Protein AF-A0A1F9ZIZ9-F1 (afdb_monomer)

Sequence (239 aa):
MKQRSHTTDAIWTAFTEALRFVVVPLVLVDLVRQHYPQLATAFMADIETFVMFFGGMIVAASTLEAYYRQGTWKRLLFGLTAIGFLCMWFFVIFGGGVAEINFGPFFVHFDMSKIVYIILFGISLKGMLIIQTFSVSRRAEEERARKGRVEHAKAKRVQEKARAKARAPPPPPSPFSFAGMSKTEFEVTADDAVGFAQGVAPRPVPTGMKMCDVCGTKAPTKDYVCRNCGAWFPKDTVE

pLDDT: mean 84.31, std 14.63, range [44.62, 98.06]

Structure (mmCIF, N/CA/C/O backbone):
data_AF-A0A1F9ZIZ9-F1
#
_entry.id   AF-A0A1F9ZIZ9-F1
#
loop_
_atom_site.group_PDB
_atom_site.id
_atom_site.type_symbol
_atom_site.label_atom_id
_atom_site.label_alt_id
_atom_site.label_comp_id
_atom_site.label_asym_id
_atom_site.label_entity_id
_atom_site.label_seq_id
_atom_site.pdbx_PDB_ins_code
_atom_site.Cartn_x
_atom_site.Cartn_y
_atom_site.Cartn_z
_atom_site.occupancy
_atom_site.B_iso_or_equiv
_atom_site.auth_seq_id
_atom_site.auth_comp_id
_atom_site.auth_asym_id
_atom_site.auth_atom_id
_atom_site.pdbx_PDB_model_num
ATOM 1 N N . MET A 1 1 ? -22.620 4.093 6.070 1.00 45.97 1 MET A N 1
ATOM 2 C CA . MET A 1 1 ? -21.697 3.898 4.923 1.00 45.97 1 MET A CA 1
ATOM 3 C C . MET A 1 1 ? -21.588 2.405 4.633 1.00 45.97 1 MET A C 1
ATOM 5 O O . MET A 1 1 ? -21.426 1.646 5.578 1.00 45.97 1 MET A O 1
ATOM 9 N N . LYS A 1 2 ? -21.737 1.961 3.377 1.00 59.28 2 LYS A N 1
ATOM 10 C CA . LYS A 1 2 ? -21.621 0.537 3.000 1.00 59.28 2 LYS A CA 1
ATOM 11 C C . LYS A 1 2 ? -20.136 0.152 3.087 1.00 59.28 2 LYS A C 1
ATOM 13 O O . LYS A 1 2 ? -19.335 0.757 2.379 1.00 59.28 2 LYS A O 1
ATOM 18 N N . GLN A 1 3 ? -19.756 -0.773 3.970 1.00 62.28 3 GLN A N 1
ATOM 19 C CA . GLN A 1 3 ? -18.377 -1.271 4.031 1.00 62.28 3 GLN A CA 1
ATOM 20 C C . GLN A 1 3 ? -18.054 -1.937 2.688 1.00 62.28 3 GLN A C 1
ATOM 22 O O . GLN A 1 3 ? -18.655 -2.954 2.341 1.00 62.28 3 GLN A O 1
ATOM 27 N N . ARG A 1 4 ? -17.169 -1.327 1.891 1.00 72.44 4 ARG A N 1
ATOM 28 C CA . ARG A 1 4 ? -16.611 -1.995 0.710 1.00 72.44 4 ARG A CA 1
ATOM 29 C C . ARG A 1 4 ? -15.814 -3.206 1.181 1.00 72.44 4 ARG A C 1
ATOM 31 O O . ARG A 1 4 ? -15.164 -3.157 2.223 1.00 72.44 4 ARG A O 1
ATOM 38 N N . SER A 1 5 ? -15.904 -4.300 0.431 1.00 85.62 5 SER A N 1
ATOM 39 C CA . SER A 1 5 ? -15.143 -5.502 0.748 1.00 85.62 5 SER A CA 1
ATOM 40 C C . SER A 1 5 ? -13.656 -5.247 0.492 1.00 85.62 5 SER A C 1
ATOM 42 O O . SER A 1 5 ? -13.301 -4.724 -0.563 1.00 85.62 5 SER A O 1
ATOM 44 N N . HIS A 1 6 ? -12.794 -5.632 1.436 1.00 82.12 6 HIS A N 1
ATOM 45 C CA . HIS A 1 6 ? -11.333 -5.514 1.309 1.00 82.12 6 HIS A CA 1
ATOM 46 C C . HIS A 1 6 ? -10.791 -6.173 0.031 1.00 82.12 6 HIS A C 1
ATOM 48 O O . HIS A 1 6 ? -9.793 -5.736 -0.532 1.00 82.12 6 HIS A O 1
ATOM 54 N N . THR A 1 7 ? -11.484 -7.198 -0.463 1.00 88.94 7 THR A N 1
ATOM 55 C CA . THR A 1 7 ? -11.163 -7.898 -1.705 1.00 88.94 7 THR A CA 1
ATOM 56 C C . THR A 1 7 ? -11.275 -6.987 -2.926 1.00 88.94 7 THR A C 1
ATOM 58 O O . THR A 1 7 ? -10.424 -7.044 -3.806 1.00 88.94 7 THR A O 1
ATOM 61 N N . THR A 1 8 ? -12.291 -6.118 -2.979 1.00 92.25 8 THR A N 1
ATOM 62 C CA . THR A 1 8 ? -12.464 -5.167 -4.090 1.00 92.25 8 THR A CA 1
ATOM 63 C C . THR A 1 8 ? -11.314 -4.168 -4.140 1.00 92.25 8 THR A C 1
ATOM 65 O O . THR A 1 8 ? -10.793 -3.898 -5.220 1.00 92.25 8 THR A O 1
ATOM 68 N N . ASP A 1 9 ? -10.889 -3.663 -2.981 1.00 90.06 9 ASP A N 1
ATOM 69 C CA . ASP A 1 9 ? -9.772 -2.721 -2.898 1.00 90.06 9 ASP A CA 1
ATOM 70 C C . ASP A 1 9 ? -8.460 -3.398 -3.322 1.00 90.06 9 ASP A C 1
ATOM 72 O O . ASP A 1 9 ? -7.712 -2.833 -4.113 1.00 90.06 9 ASP A O 1
ATOM 76 N N . ALA A 1 10 ? -8.221 -4.643 -2.889 1.00 92.75 10 ALA A N 1
ATOM 77 C CA . ALA A 1 10 ? -7.037 -5.405 -3.284 1.00 92.75 10 ALA A CA 1
ATOM 78 C C . ALA A 1 10 ? -6.986 -5.686 -4.796 1.00 92.75 10 ALA A C 1
ATOM 80 O O . ALA A 1 10 ? -5.930 -5.531 -5.404 1.00 92.75 10 ALA A O 1
ATOM 81 N N . ILE A 1 11 ? -8.116 -6.048 -5.417 1.00 95.88 11 ILE A N 1
ATOM 82 C CA . ILE A 1 11 ? -8.208 -6.260 -6.874 1.00 95.88 11 ILE A CA 1
ATOM 83 C C . ILE A 1 11 ? -7.946 -4.953 -7.623 1.00 95.88 11 ILE A C 1
ATOM 85 O O . ILE A 1 11 ? -7.219 -4.944 -8.615 1.00 95.88 11 ILE A O 1
ATOM 89 N N . TRP A 1 12 ? -8.513 -3.843 -7.146 1.00 96.12 12 TRP A N 1
ATOM 90 C CA . TRP A 1 12 ? -8.293 -2.544 -7.770 1.00 96.12 12 TRP A CA 1
ATOM 91 C C . TRP A 1 12 ? -6.825 -2.125 -7.683 1.00 96.12 12 TRP A C 1
ATOM 93 O O . TRP A 1 12 ? -6.243 -1.735 -8.693 1.00 96.12 12 TRP A O 1
ATOM 103 N N . THR A 1 13 ? -6.198 -2.292 -6.515 1.00 94.62 13 THR 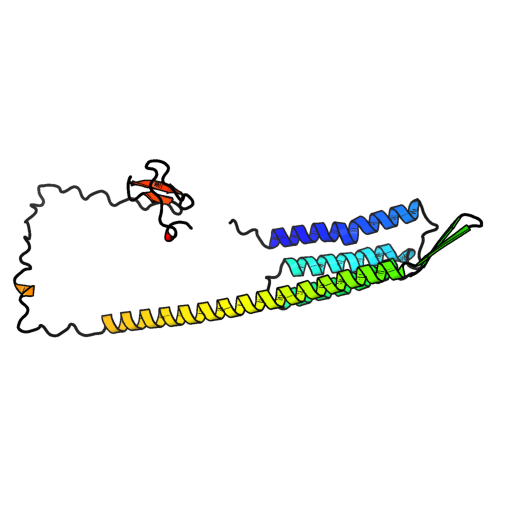A N 1
ATOM 104 C CA . THR A 1 13 ? -4.758 -2.067 -6.345 1.00 94.62 13 THR A CA 1
ATOM 105 C C . THR A 1 13 ? -3.945 -2.967 -7.274 1.00 94.62 13 THR A C 1
ATOM 107 O O . THR A 1 13 ? -3.059 -2.461 -7.958 1.00 94.62 13 THR A O 1
ATOM 110 N N . ALA A 1 14 ? -4.278 -4.261 -7.373 1.00 96.25 14 ALA A N 1
ATOM 111 C CA . ALA A 1 14 ? -3.619 -5.199 -8.285 1.00 96.25 14 ALA A CA 1
ATOM 112 C C . ALA A 1 14 ? -3.624 -4.680 -9.719 1.00 96.25 14 ALA A C 1
ATOM 114 O O . ALA A 1 14 ? -2.583 -4.610 -10.366 1.00 96.25 14 ALA A O 1
ATOM 115 N N . PHE A 1 15 ? -4.805 -4.283 -10.188 1.00 97.44 15 PHE A N 1
ATOM 116 C CA . PHE A 1 15 ? -5.009 -3.791 -11.538 1.00 97.44 15 PHE A CA 1
ATOM 117 C C . PHE A 1 15 ? -4.209 -2.511 -11.801 1.00 97.44 15 PHE A C 1
ATOM 119 O O . PHE A 1 15 ? -3.479 -2.433 -12.789 1.00 97.44 15 PHE A O 1
ATOM 126 N N . THR A 1 16 ? -4.292 -1.525 -10.902 1.00 96.81 16 THR A N 1
ATOM 127 C CA . THR A 1 16 ? -3.582 -0.251 -11.081 1.00 96.81 16 THR A CA 1
ATOM 128 C C . THR A 1 16 ? -2.065 -0.407 -11.016 1.00 96.81 16 THR A C 1
ATOM 130 O O . THR A 1 16 ? -1.357 0.234 -11.791 1.00 96.81 16 THR A O 1
ATOM 133 N N . GLU A 1 17 ? -1.559 -1.274 -10.135 1.00 95.94 17 GLU A N 1
ATOM 134 C CA . GLU A 1 17 ? -0.117 -1.502 -10.001 1.00 95.94 17 GLU A CA 1
ATOM 135 C C . GLU A 1 17 ? 0.419 -2.352 -11.161 1.00 95.94 17 GLU A C 1
ATOM 137 O O . GLU A 1 17 ? 1.500 -2.068 -11.674 1.00 95.94 17 GLU A O 1
ATOM 142 N N . ALA A 1 18 ? -0.350 -3.333 -11.652 1.00 97.38 18 ALA A N 1
ATOM 143 C CA . ALA A 1 18 ? 0.024 -4.118 -12.829 1.00 97.38 18 ALA A CA 1
ATOM 144 C C . ALA A 1 18 ? 0.096 -3.242 -14.080 1.00 97.38 18 ALA A C 1
ATOM 146 O O . ALA A 1 18 ? 1.054 -3.328 -14.849 1.00 97.38 18 ALA A O 1
ATOM 147 N N . LEU A 1 19 ? -0.873 -2.339 -14.251 1.00 97.56 19 LEU A N 1
ATOM 148 C CA . LEU A 1 19 ? -0.837 -1.365 -15.334 1.00 97.56 19 LEU A CA 1
ATOM 149 C C . LEU A 1 19 ? 0.435 -0.505 -15.251 1.00 97.56 19 LEU A C 1
ATOM 151 O O . LEU A 1 19 ? 1.141 -0.343 -16.244 1.00 97.56 19 LEU A O 1
ATOM 155 N N . ARG A 1 20 ? 0.742 0.024 -14.061 1.00 95.19 20 ARG A N 1
ATOM 156 C CA . ARG A 1 20 ? 1.826 0.990 -13.853 1.00 95.19 20 ARG A CA 1
ATOM 157 C C . ARG A 1 20 ? 3.226 0.383 -13.928 1.00 95.19 20 ARG A C 1
ATOM 159 O O . ARG A 1 20 ? 4.114 1.024 -14.482 1.00 95.19 20 ARG A O 1
ATOM 166 N N . PHE A 1 21 ? 3.439 -0.791 -13.340 1.00 95.94 21 PHE A N 1
ATOM 167 C CA . PHE A 1 21 ? 4.775 -1.374 -13.167 1.00 95.94 21 PHE A CA 1
ATOM 168 C C . PHE A 1 21 ? 5.091 -2.518 -14.127 1.00 95.94 21 PHE A C 1
ATOM 170 O O . PHE A 1 21 ? 6.255 -2.903 -14.233 1.00 95.94 21 PHE A O 1
ATOM 177 N N . VAL A 1 22 ? 4.088 -3.035 -14.841 1.00 96.00 22 VAL A N 1
ATOM 178 C CA . VAL A 1 22 ? 4.273 -4.109 -15.825 1.00 96.00 22 VAL A CA 1
ATOM 179 C C . VAL A 1 22 ? 3.857 -3.635 -17.213 1.00 96.00 22 VAL A C 1
ATOM 181 O O . VAL A 1 22 ? 4.706 -3.513 -18.088 1.00 96.00 22 VAL A O 1
ATOM 184 N N . VAL A 1 23 ? 2.582 -3.294 -17.419 1.00 97.06 23 VAL A N 1
ATOM 185 C CA . VAL A 1 23 ? 2.051 -3.026 -18.769 1.00 97.06 23 VAL A CA 1
ATOM 186 C C . VAL A 1 23 ? 2.678 -1.784 -19.399 1.00 97.06 23 VAL A C 1
ATOM 188 O O . VAL A 1 23 ? 3.229 -1.866 -20.493 1.00 97.06 23 VAL A O 1
ATOM 191 N N . VAL A 1 24 ? 2.623 -0.637 -18.716 1.00 96.12 24 VAL A N 1
ATOM 192 C CA . VAL A 1 24 ? 3.160 0.628 -19.242 1.00 96.12 24 VAL A CA 1
ATOM 193 C C . VAL A 1 24 ? 4.660 0.508 -19.563 1.00 96.12 24 VAL A C 1
ATOM 195 O O . VAL A 1 24 ? 5.036 0.810 -20.692 1.00 96.12 24 VAL A O 1
ATOM 198 N N . PRO A 1 25 ? 5.525 0.011 -18.659 1.00 92.94 25 PRO A N 1
ATOM 199 C CA . PRO A 1 25 ? 6.947 -0.164 -18.942 1.00 92.94 25 PRO A CA 1
ATOM 200 C C . PRO A 1 25 ? 7.238 -1.119 -20.102 1.00 92.94 25 PRO A C 1
ATOM 202 O O . PRO A 1 25 ? 8.120 -0.819 -20.899 1.00 92.94 25 PRO A O 1
ATOM 205 N N . LEU A 1 26 ? 6.496 -2.224 -20.241 1.00 93.62 26 LEU A N 1
ATOM 206 C CA . LEU A 1 26 ? 6.666 -3.145 -21.371 1.00 93.62 26 LEU A CA 1
ATOM 207 C C . LEU A 1 26 ? 6.337 -2.474 -22.708 1.00 93.62 26 LEU A C 1
ATOM 209 O O . LEU A 1 26 ? 7.113 -2.589 -23.652 1.00 93.62 26 LEU A O 1
ATOM 213 N N . VAL A 1 27 ? 5.239 -1.714 -22.767 1.00 94.94 27 VAL A N 1
ATOM 214 C CA . VAL A 1 27 ? 4.876 -0.938 -23.964 1.00 94.94 27 VAL A CA 1
ATOM 215 C C . VAL A 1 27 ? 5.935 0.127 -24.270 1.00 94.94 27 VAL A C 1
ATOM 217 O O . VAL A 1 27 ? 6.287 0.317 -25.430 1.00 94.94 27 VAL A O 1
ATOM 220 N N . LEU A 1 28 ? 6.487 0.798 -23.250 1.00 90.31 28 LEU A N 1
ATOM 221 C CA . LEU A 1 28 ? 7.586 1.749 -23.450 1.00 90.31 28 LEU A CA 1
ATOM 222 C C . LEU A 1 28 ? 8.848 1.063 -23.985 1.00 90.31 28 LEU A C 1
ATOM 224 O O . LEU A 1 28 ? 9.475 1.594 -24.897 1.00 90.31 28 LEU A O 1
ATOM 228 N N . VAL A 1 29 ? 9.225 -0.095 -23.438 1.00 88.62 29 VAL A N 1
ATOM 229 C CA . VAL A 1 29 ? 10.395 -0.856 -23.905 1.00 88.62 29 VAL A CA 1
ATOM 230 C C . VAL A 1 29 ? 10.215 -1.279 -25.360 1.00 88.62 29 VAL A C 1
ATOM 232 O O . VAL A 1 29 ? 11.145 -1.115 -26.146 1.00 88.62 29 VAL A O 1
ATOM 235 N N . ASP A 1 30 ? 9.034 -1.772 -25.732 1.00 91.19 30 ASP A N 1
ATOM 236 C CA . ASP A 1 30 ? 8.729 -2.160 -27.112 1.00 91.19 30 ASP A CA 1
ATOM 237 C C . ASP A 1 30 ? 8.808 -0.957 -28.069 1.00 91.19 30 ASP A C 1
ATOM 239 O O . ASP A 1 30 ? 9.492 -1.009 -29.091 1.00 91.19 30 ASP A O 1
ATOM 243 N N . LEU A 1 31 ? 8.228 0.183 -27.679 1.00 90.56 31 LEU A N 1
ATOM 244 C CA . LEU A 1 31 ? 8.276 1.420 -28.464 1.00 90.56 31 LEU A CA 1
ATOM 245 C C . LEU A 1 31 ? 9.716 1.925 -28.653 1.00 90.56 31 LEU A C 1
ATOM 247 O O . LEU A 1 31 ? 10.090 2.332 -29.756 1.00 90.56 31 LEU A O 1
ATOM 251 N N . VAL A 1 32 ? 10.547 1.865 -27.606 1.00 86.38 32 VAL A N 1
ATOM 252 C CA . VAL A 1 32 ? 11.968 2.238 -27.692 1.00 86.38 32 VAL A CA 1
ATOM 253 C C . VAL A 1 32 ? 12.736 1.259 -28.582 1.00 86.38 32 VAL A C 1
ATOM 255 O O . VAL A 1 32 ? 13.515 1.707 -29.419 1.00 86.38 32 VAL A O 1
ATOM 258 N N . ARG A 1 33 ? 12.496 -0.055 -28.470 1.00 85.94 33 ARG A N 1
ATOM 259 C CA . ARG A 1 33 ? 13.145 -1.067 -29.326 1.00 85.94 33 ARG A CA 1
ATOM 260 C C . ARG A 1 33 ? 12.814 -0.864 -30.808 1.00 85.94 33 ARG A C 1
ATOM 262 O O . ARG A 1 33 ? 13.708 -0.991 -31.639 1.00 85.94 33 ARG A O 1
ATOM 269 N N . GLN A 1 34 ? 11.562 -0.542 -31.136 1.00 90.19 34 GLN A N 1
ATOM 270 C CA . GLN A 1 34 ? 11.112 -0.411 -32.526 1.00 90.19 34 GLN A CA 1
ATOM 271 C C . GLN A 1 34 ? 11.505 0.926 -33.168 1.00 90.19 34 GLN A C 1
ATOM 273 O O . GLN A 1 34 ? 11.915 0.950 -34.328 1.00 90.19 34 GLN A O 1
ATOM 278 N N . HIS A 1 35 ? 11.384 2.039 -32.439 1.00 89.06 35 HIS A N 1
ATOM 279 C CA . HIS A 1 35 ? 11.553 3.379 -33.017 1.00 89.06 35 HIS A CA 1
ATOM 280 C C . HIS A 1 35 ? 12.870 4.069 -32.652 1.00 89.06 35 HIS A C 1
ATOM 282 O O . HIS A 1 35 ? 13.275 5.006 -33.342 1.00 89.06 35 HIS A O 1
ATOM 288 N N . TYR A 1 36 ? 13.544 3.630 -31.586 1.00 83.88 36 TYR A N 1
ATOM 289 C CA . TYR A 1 36 ? 14.704 4.322 -31.024 1.00 83.88 36 TYR A CA 1
ATOM 290 C C . TYR A 1 36 ? 15.809 3.356 -30.556 1.00 83.88 36 TYR A C 1
ATOM 292 O O . TYR A 1 36 ? 16.214 3.400 -29.390 1.00 83.88 36 TYR A O 1
ATOM 300 N N . PRO A 1 37 ? 16.356 2.505 -31.445 1.00 78.69 37 PRO A N 1
ATOM 301 C CA . PRO A 1 37 ? 17.385 1.531 -31.075 1.00 78.69 37 PRO A CA 1
ATOM 302 C C . PRO A 1 37 ? 18.658 2.183 -30.512 1.00 78.69 37 PRO A C 1
ATOM 304 O O . PRO A 1 37 ? 19.366 1.566 -29.722 1.00 78.69 37 PRO A O 1
ATOM 307 N N . GLN A 1 38 ? 18.927 3.451 -30.845 1.00 73.69 38 GLN A N 1
ATOM 308 C CA . GLN A 1 38 ? 20.041 4.220 -30.280 1.00 73.69 38 GLN A CA 1
ATOM 309 C C . GLN A 1 38 ? 19.933 4.496 -28.767 1.00 73.69 38 GLN A C 1
ATOM 311 O O . GLN A 1 38 ? 20.923 4.889 -28.165 1.00 73.69 38 GLN A O 1
ATOM 316 N N . LEU A 1 39 ? 18.764 4.297 -28.144 1.00 69.88 39 LEU A N 1
ATOM 317 C CA . LEU A 1 39 ? 18.561 4.432 -26.692 1.00 69.88 39 LEU A CA 1
ATOM 318 C C . LEU A 1 39 ? 18.704 3.098 -25.933 1.00 69.88 39 LEU A C 1
ATOM 320 O O . LEU A 1 39 ? 18.356 3.017 -24.753 1.00 69.88 39 LEU A O 1
ATOM 324 N N . ALA A 1 40 ? 19.195 2.043 -26.589 1.00 66.31 40 ALA A N 1
ATOM 325 C CA . ALA A 1 40 ? 19.418 0.751 -25.953 1.00 66.31 40 ALA A CA 1
ATOM 326 C C . ALA A 1 40 ? 20.465 0.854 -24.829 1.00 66.31 40 ALA A C 1
ATOM 328 O O . ALA A 1 40 ? 21.618 1.213 -25.054 1.00 66.31 40 ALA A O 1
ATOM 329 N N . THR A 1 41 ? 20.063 0.519 -23.603 1.00 68.94 41 THR A N 1
ATOM 330 C CA . THR A 1 41 ? 20.963 0.430 -22.447 1.00 68.94 41 THR A CA 1
ATOM 331 C C . THR A 1 41 ? 21.610 -0.956 -22.360 1.00 68.94 41 THR A C 1
ATOM 333 O O . THR A 1 41 ? 21.137 -1.920 -22.961 1.00 68.94 41 THR A O 1
ATOM 336 N N . ALA A 1 42 ? 22.669 -1.098 -21.555 1.00 63.84 42 ALA A N 1
ATOM 337 C CA . ALA A 1 42 ? 23.368 -2.375 -21.352 1.00 63.84 42 ALA A CA 1
ATOM 338 C C . ALA A 1 42 ? 22.461 -3.529 -20.866 1.00 63.84 42 ALA A C 1
ATOM 340 O O . ALA A 1 42 ? 22.780 -4.693 -21.082 1.00 63.84 42 ALA A O 1
ATOM 341 N N . PHE A 1 43 ? 21.317 -3.222 -20.245 1.00 64.62 43 PHE A N 1
ATOM 342 C CA . PHE A 1 43 ? 20.366 -4.215 -19.734 1.00 64.62 43 PHE A CA 1
ATOM 343 C C . PHE A 1 43 ? 19.196 -4.495 -20.683 1.00 64.62 43 PHE A C 1
ATOM 345 O O . PHE A 1 43 ? 18.294 -5.249 -20.327 1.00 64.62 43 PHE A O 1
ATOM 352 N N . MET A 1 44 ? 19.173 -3.909 -21.886 1.00 72.75 44 MET A N 1
ATOM 353 C CA . MET A 1 44 ? 17.995 -3.961 -22.758 1.00 72.75 44 MET A CA 1
ATOM 354 C C . MET A 1 44 ? 17.638 -5.379 -23.238 1.00 72.75 44 MET A C 1
ATOM 356 O O . MET A 1 44 ? 16.477 -5.617 -23.568 1.00 72.75 44 MET A O 1
ATOM 360 N N . ALA A 1 45 ? 18.592 -6.318 -23.259 1.00 80.06 45 ALA A N 1
ATOM 361 C CA . ALA A 1 45 ? 18.339 -7.715 -23.627 1.00 80.06 45 ALA A CA 1
ATOM 362 C C . ALA A 1 45 ? 17.412 -8.414 -22.615 1.00 80.06 45 ALA A C 1
ATOM 364 O O . ALA A 1 45 ? 16.421 -9.024 -23.008 1.00 80.06 45 ALA A O 1
ATOM 365 N N . ASP A 1 46 ? 17.667 -8.216 -21.319 1.00 88.75 46 ASP A N 1
ATOM 366 C CA . ASP A 1 46 ? 16.953 -8.888 -20.225 1.00 88.75 46 ASP A CA 1
ATOM 367 C C . ASP A 1 46 ? 15.929 -7.984 -19.517 1.00 88.75 46 ASP A C 1
ATOM 369 O O . ASP A 1 46 ? 15.253 -8.411 -18.577 1.00 88.75 46 ASP A O 1
ATOM 373 N N . ILE A 1 47 ? 15.786 -6.727 -19.963 1.00 88.50 47 ILE A N 1
ATOM 374 C CA . ILE A 1 47 ? 14.931 -5.725 -19.309 1.00 88.50 47 ILE A CA 1
ATOM 375 C C . ILE A 1 47 ? 13.477 -6.189 -19.199 1.00 88.50 47 ILE A C 1
ATOM 377 O O . ILE A 1 47 ? 12.823 -5.926 -18.199 1.00 88.50 47 ILE A O 1
ATOM 381 N N . GLU A 1 48 ? 12.984 -6.923 -20.193 1.00 91.00 48 GLU A N 1
ATOM 382 C CA . GLU A 1 48 ? 11.626 -7.460 -20.224 1.00 91.00 48 GLU A CA 1
ATOM 383 C C . GLU A 1 48 ? 11.399 -8.481 -19.102 1.00 91.00 48 GLU A C 1
ATOM 385 O O . GLU A 1 48 ? 10.437 -8.368 -18.338 1.00 91.00 48 GLU A O 1
ATOM 390 N N . THR A 1 49 ? 12.340 -9.413 -18.928 1.00 93.88 49 THR A N 1
ATOM 391 C CA . THR A 1 49 ? 12.326 -10.402 -17.843 1.00 93.88 49 THR A CA 1
ATOM 392 C C . THR A 1 49 ? 12.391 -9.718 -16.482 1.00 93.88 49 THR A C 1
ATOM 394 O O . THR A 1 49 ? 11.619 -10.056 -15.583 1.00 93.88 49 THR A O 1
ATOM 397 N N . PHE A 1 50 ? 13.263 -8.720 -16.321 1.00 92.62 50 PHE A N 1
ATOM 398 C CA . PHE A 1 50 ? 13.377 -7.990 -15.060 1.00 92.62 50 PHE A CA 1
ATOM 399 C C . PHE A 1 50 ? 12.140 -7.144 -14.748 1.00 92.62 50 PHE A C 1
ATOM 401 O O . PHE A 1 50 ? 11.696 -7.125 -13.599 1.00 92.62 50 PHE A O 1
ATOM 408 N N . VAL A 1 51 ? 11.550 -6.481 -15.746 1.00 93.62 51 VAL A N 1
ATOM 409 C CA . VAL A 1 51 ? 10.311 -5.706 -15.585 1.00 93.62 51 VAL A CA 1
ATOM 410 C C . VAL A 1 51 ? 9.161 -6.625 -15.194 1.00 93.62 51 VAL A C 1
ATOM 412 O O . VAL A 1 51 ? 8.440 -6.307 -14.249 1.00 93.62 51 VAL A O 1
ATOM 415 N N . MET A 1 52 ? 9.010 -7.781 -15.844 1.00 95.62 52 MET A N 1
ATOM 416 C CA . MET A 1 52 ? 7.980 -8.752 -15.469 1.00 95.62 52 MET A CA 1
ATOM 417 C C . MET A 1 52 ? 8.209 -9.322 -14.068 1.00 95.62 52 MET A C 1
ATOM 419 O O . MET A 1 52 ? 7.268 -9.392 -13.278 1.00 95.62 52 MET A O 1
ATOM 423 N N . PHE A 1 53 ? 9.448 -9.691 -13.733 1.00 96.31 53 PHE A N 1
ATOM 424 C CA . PHE A 1 53 ? 9.775 -10.271 -12.434 1.00 96.31 53 PHE A CA 1
ATOM 425 C C . PHE A 1 53 ? 9.595 -9.258 -11.299 1.00 96.31 53 PHE A C 1
ATOM 427 O O . PHE A 1 53 ? 8.771 -9.464 -10.408 1.00 96.31 53 PHE A O 1
ATOM 434 N N . PHE A 1 54 ? 10.316 -8.135 -11.330 1.00 95.94 54 PHE A N 1
ATOM 435 C CA . PHE A 1 54 ? 10.234 -7.136 -10.265 1.00 95.94 54 PHE A CA 1
ATOM 436 C C . PHE A 1 54 ? 8.885 -6.418 -10.262 1.00 95.94 54 PHE A C 1
ATOM 438 O O . PHE A 1 54 ? 8.323 -6.210 -9.189 1.00 95.94 54 PHE A O 1
ATOM 445 N N . GLY A 1 55 ? 8.320 -6.103 -11.430 1.00 96.38 55 GLY A N 1
ATOM 446 C CA . GLY A 1 55 ? 6.978 -5.530 -11.537 1.00 96.38 55 GLY A CA 1
ATOM 447 C C . GLY A 1 55 ? 5.915 -6.473 -10.975 1.00 96.38 55 GLY A C 1
ATOM 448 O O . GLY A 1 55 ? 5.090 -6.053 -10.166 1.00 96.38 55 GLY A O 1
ATOM 449 N N . GLY A 1 56 ? 5.984 -7.767 -11.299 1.00 97.31 56 GLY A N 1
ATOM 450 C CA . GLY A 1 56 ? 5.104 -8.791 -10.733 1.00 97.31 56 GLY A CA 1
ATOM 451 C C . GLY A 1 56 ? 5.240 -8.922 -9.214 1.00 97.31 56 GLY A C 1
ATOM 452 O O . GLY A 1 56 ? 4.231 -8.974 -8.509 1.00 97.31 56 GLY A O 1
ATOM 453 N N . MET A 1 57 ? 6.468 -8.895 -8.688 1.00 98.06 57 MET A N 1
ATOM 454 C CA . MET A 1 57 ? 6.720 -8.928 -7.242 1.00 98.06 57 MET A CA 1
ATOM 455 C C . MET A 1 57 ? 6.195 -7.675 -6.526 1.00 98.06 57 MET A C 1
ATOM 457 O O . MET A 1 57 ? 5.639 -7.798 -5.433 1.00 98.06 57 MET A O 1
ATOM 461 N N . ILE A 1 58 ? 6.301 -6.487 -7.136 1.00 97.25 58 ILE A N 1
ATOM 462 C CA . ILE A 1 58 ? 5.697 -5.250 -6.609 1.00 97.25 58 ILE A CA 1
ATOM 463 C C . ILE A 1 58 ? 4.177 -5.396 -6.554 1.00 97.25 58 ILE A C 1
ATOM 465 O O . ILE A 1 58 ? 3.586 -5.148 -5.507 1.00 97.25 58 ILE A O 1
ATOM 469 N N . VAL A 1 59 ? 3.542 -5.857 -7.637 1.00 98.06 59 VAL A N 1
ATOM 470 C CA . VAL A 1 59 ? 2.087 -6.077 -7.682 1.00 98.06 59 VAL A CA 1
ATOM 471 C C . VAL A 1 59 ? 1.656 -7.079 -6.610 1.00 98.06 59 VAL A C 1
ATOM 473 O O . VAL A 1 59 ? 0.725 -6.807 -5.852 1.00 98.06 59 VAL A O 1
ATOM 476 N N . ALA A 1 60 ? 2.345 -8.212 -6.480 1.00 97.88 60 ALA A N 1
ATOM 477 C CA . ALA A 1 60 ? 2.049 -9.210 -5.454 1.00 97.88 60 ALA A CA 1
ATOM 478 C C . ALA A 1 60 ? 2.202 -8.638 -4.031 1.00 97.88 60 ALA A C 1
ATOM 480 O O . ALA A 1 60 ? 1.318 -8.797 -3.190 1.00 97.88 60 ALA A O 1
ATOM 481 N N . ALA A 1 61 ? 3.286 -7.913 -3.755 1.00 97.44 61 ALA A N 1
ATOM 482 C CA . ALA A 1 61 ? 3.509 -7.308 -2.446 1.00 97.44 61 ALA A CA 1
ATOM 483 C C . ALA A 1 61 ? 2.477 -6.207 -2.129 1.00 97.44 61 ALA A C 1
ATOM 485 O O . ALA A 1 61 ? 1.911 -6.196 -1.036 1.00 97.44 61 ALA A O 1
ATOM 486 N N . SER A 1 62 ? 2.166 -5.326 -3.084 1.00 95.69 62 SER A N 1
ATOM 487 C CA . SER A 1 62 ? 1.183 -4.245 -2.913 1.00 95.69 62 SER A CA 1
ATOM 488 C C . SER A 1 62 ? -0.253 -4.757 -2.785 1.00 95.69 62 SER A C 1
ATOM 490 O O . SER A 1 62 ? -1.046 -4.202 -2.024 1.00 95.69 62 SER A O 1
ATOM 492 N N . THR A 1 63 ? -0.601 -5.847 -3.467 1.00 96.25 63 THR A N 1
ATOM 493 C CA . THR A 1 63 ? -1.920 -6.486 -3.314 1.00 96.25 63 THR A CA 1
ATOM 494 C C . THR A 1 63 ? -2.076 -7.159 -1.961 1.00 96.25 63 THR A C 1
ATOM 496 O O . THR A 1 63 ? -3.113 -6.990 -1.315 1.00 96.25 63 THR A O 1
ATOM 499 N N . LEU A 1 64 ? -1.039 -7.852 -1.484 1.00 95.69 64 LEU A N 1
ATOM 500 C CA . LEU A 1 64 ? -1.017 -8.402 -0.130 1.00 95.69 64 LEU A CA 1
ATOM 501 C C . LEU A 1 64 ? -1.084 -7.285 0.920 1.00 95.69 64 LEU A C 1
ATOM 503 O O . LEU A 1 64 ? -1.840 -7.401 1.886 1.00 95.69 64 LEU A O 1
ATOM 507 N N . GLU A 1 65 ? -0.383 -6.168 0.716 1.00 94.75 65 GLU A N 1
ATOM 508 C CA . GLU A 1 65 ? -0.491 -4.985 1.578 1.00 94.75 65 GLU A CA 1
ATOM 509 C C . GLU A 1 65 ? -1.936 -4.451 1.648 1.00 94.75 65 GLU A C 1
ATOM 511 O O . GLU A 1 65 ? -2.444 -4.176 2.741 1.00 94.75 65 GLU A O 1
ATOM 516 N N . ALA A 1 66 ? -2.615 -4.332 0.504 1.00 93.88 66 ALA A N 1
ATOM 517 C CA . ALA A 1 66 ? -3.999 -3.863 0.431 1.00 93.88 66 ALA A CA 1
ATOM 518 C C . ALA A 1 66 ? -4.993 -4.851 1.068 1.00 93.88 66 ALA A C 1
ATOM 520 O O . ALA A 1 66 ? -5.966 -4.429 1.698 1.00 93.88 66 ALA A O 1
ATOM 521 N N . TYR A 1 67 ? -4.724 -6.153 0.947 1.00 94.81 67 TYR A N 1
ATOM 522 C CA . TYR A 1 67 ? -5.553 -7.216 1.510 1.00 94.81 67 TYR A CA 1
ATOM 523 C C . TYR A 1 67 ? -5.521 -7.241 3.045 1.00 94.81 67 TYR A C 1
ATOM 525 O O . TYR A 1 67 ? -6.551 -7.454 3.692 1.00 94.81 67 TYR A O 1
ATOM 533 N N . TYR A 1 68 ? -4.355 -7.009 3.659 1.00 93.25 68 TYR A N 1
ATOM 534 C CA . TYR A 1 68 ? -4.234 -7.027 5.115 1.00 93.25 68 TYR A CA 1
ATOM 535 C C . TYR A 1 68 ? -4.766 -5.747 5.777 1.00 93.25 68 TYR A C 1
ATOM 537 O O . TYR A 1 68 ? -4.564 -4.60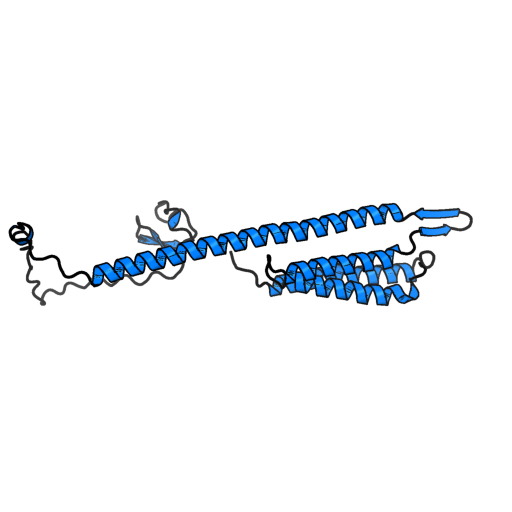8 5.339 1.00 93.25 68 TYR A O 1
ATOM 545 N N . ARG A 1 69 ? -5.414 -5.938 6.931 1.00 88.44 69 ARG A N 1
ATOM 546 C CA . ARG A 1 69 ? -5.941 -4.851 7.760 1.00 88.44 69 ARG A CA 1
ATOM 547 C C . ARG A 1 69 ? -4.823 -3.897 8.209 1.00 88.44 69 ARG A C 1
ATOM 549 O O . ARG A 1 69 ? -3.718 -4.320 8.560 1.00 88.44 69 ARG A O 1
ATOM 556 N N . GLN A 1 70 ? -5.143 -2.603 8.222 1.00 87.81 70 GLN A N 1
ATOM 557 C CA . GLN A 1 70 ? -4.282 -1.540 8.754 1.00 87.81 70 GLN A CA 1
ATOM 558 C C . GLN A 1 70 ? -3.896 -1.817 10.216 1.00 87.81 70 GLN A C 1
ATOM 560 O O . GLN A 1 70 ? -4.713 -2.323 10.977 1.00 87.81 70 GLN A O 1
ATOM 565 N N . GLY A 1 71 ? -2.656 -1.501 10.597 1.00 84.50 71 GLY A N 1
ATOM 566 C CA . GLY A 1 71 ? -2.124 -1.732 11.950 1.00 84.50 71 GLY A CA 1
ATOM 567 C C . GLY A 1 71 ? -1.492 -3.109 12.173 1.00 84.50 71 GLY A C 1
ATOM 568 O O . GLY A 1 71 ? -0.802 -3.314 13.169 1.00 84.50 71 GLY A O 1
ATOM 569 N N . THR A 1 72 ? -1.644 -4.046 11.233 1.00 91.94 72 THR A N 1
ATOM 570 C CA . THR A 1 72 ? -0.990 -5.358 11.331 1.00 91.94 72 THR A CA 1
ATOM 571 C C . THR A 1 72 ? 0.475 -5.303 10.887 1.00 91.94 72 THR A C 1
ATOM 573 O O . THR A 1 72 ? 0.817 -4.664 9.893 1.00 91.94 72 THR A O 1
ATOM 576 N N . TRP A 1 73 ? 1.350 -6.033 11.589 1.00 93.50 73 TRP A N 1
ATOM 577 C CA . TRP A 1 73 ? 2.765 -6.176 11.209 1.00 93.50 73 TRP A CA 1
ATOM 578 C C . TRP A 1 73 ? 2.950 -6.770 9.809 1.00 93.50 73 TRP A C 1
ATOM 580 O O . TRP A 1 73 ? 3.863 -6.380 9.090 1.00 93.50 73 TRP A O 1
ATOM 590 N N . LYS A 1 74 ? 2.050 -7.675 9.398 1.00 94.75 74 LYS A N 1
ATOM 591 C CA . LYS A 1 74 ? 2.069 -8.293 8.065 1.00 94.75 74 LYS A CA 1
ATOM 592 C C . LYS A 1 74 ? 1.955 -7.239 6.966 1.00 94.75 74 LYS A C 1
ATOM 594 O O . LYS A 1 74 ? 2.765 -7.234 6.051 1.00 94.75 74 LYS A O 1
ATOM 599 N N . ARG A 1 75 ? 1.006 -6.305 7.098 1.00 93.25 75 ARG A N 1
ATOM 600 C CA . ARG A 1 75 ? 0.834 -5.203 6.145 1.00 93.25 75 ARG A CA 1
ATOM 601 C C . ARG A 1 75 ? 2.092 -4.340 6.031 1.00 93.25 75 ARG A C 1
ATOM 603 O O . ARG A 1 75 ? 2.507 -4.034 4.922 1.00 93.25 75 ARG A O 1
ATOM 610 N N . LEU A 1 76 ? 2.704 -3.978 7.162 1.00 94.94 76 LEU A N 1
ATOM 611 C CA . LEU A 1 76 ? 3.938 -3.186 7.170 1.00 94.94 76 LEU A CA 1
ATOM 612 C C . LEU A 1 76 ? 5.070 -3.905 6.424 1.00 94.94 76 LEU A C 1
ATOM 614 O O . LEU A 1 76 ? 5.744 -3.287 5.606 1.00 94.94 76 LEU A O 1
ATOM 618 N N . LEU A 1 77 ? 5.254 -5.203 6.685 1.00 96.25 77 LEU A N 1
ATOM 619 C CA . LEU A 1 77 ? 6.267 -6.010 6.006 1.00 96.25 77 LEU A CA 1
ATOM 620 C C . LEU A 1 77 ? 6.031 -6.041 4.495 1.00 96.25 77 LEU A C 1
ATOM 622 O O . LEU A 1 77 ? 6.962 -5.755 3.749 1.00 96.25 77 LEU A O 1
ATOM 626 N N . PHE A 1 78 ? 4.797 -6.292 4.045 1.00 96.81 78 PHE A N 1
ATOM 627 C CA . PHE A 1 78 ? 4.483 -6.297 2.614 1.00 96.81 78 PHE A CA 1
ATOM 628 C C . PHE A 1 78 ? 4.723 -4.933 1.954 1.00 96.81 78 PHE A C 1
ATOM 630 O O . PHE A 1 78 ? 5.360 -4.880 0.902 1.00 96.81 78 PHE A O 1
ATOM 637 N N . GLY A 1 79 ? 4.334 -3.833 2.604 1.00 94.31 79 GLY A N 1
ATOM 638 C CA . GLY A 1 79 ? 4.606 -2.483 2.101 1.00 94.31 79 GLY A CA 1
ATOM 639 C C . GLY A 1 79 ? 6.103 -2.160 2.007 1.00 94.31 79 GLY A C 1
ATOM 640 O O . GLY A 1 79 ? 6.560 -1.608 1.007 1.00 94.31 79 GLY A O 1
ATOM 641 N N . LEU A 1 80 ? 6.902 -2.565 3.002 1.00 95.62 80 LEU A N 1
ATOM 642 C CA . LEU A 1 80 ? 8.361 -2.399 2.962 1.00 95.62 80 LEU A CA 1
ATOM 643 C C . LEU A 1 80 ? 9.014 -3.283 1.892 1.00 95.62 80 LEU A C 1
ATOM 645 O O . LEU A 1 80 ? 9.906 -2.817 1.184 1.00 95.62 80 LEU A O 1
ATOM 649 N N . THR A 1 81 ? 8.553 -4.525 1.718 1.00 96.62 81 THR A N 1
ATOM 650 C CA . THR A 1 81 ? 9.052 -5.393 0.639 1.00 96.62 81 THR A CA 1
ATOM 651 C C . THR A 1 81 ? 8.691 -4.851 -0.742 1.00 96.62 81 THR A C 1
ATOM 653 O O . THR A 1 81 ? 9.537 -4.877 -1.631 1.00 96.62 81 THR A O 1
ATOM 656 N N . ALA A 1 82 ? 7.491 -4.281 -0.915 1.00 96.12 82 ALA A N 1
ATOM 657 C CA . ALA A 1 82 ? 7.087 -3.633 -2.160 1.00 96.12 82 ALA A CA 1
ATOM 658 C C . ALA A 1 82 ? 8.006 -2.449 -2.492 1.00 96.12 82 ALA A C 1
ATOM 660 O O . ALA A 1 82 ? 8.416 -2.296 -3.638 1.00 96.12 82 ALA A O 1
ATOM 661 N N . ILE A 1 83 ? 8.392 -1.649 -1.488 1.00 95.56 83 ILE A N 1
ATOM 662 C CA . ILE A 1 83 ? 9.388 -0.580 -1.651 1.00 95.56 83 ILE A CA 1
ATOM 663 C C . ILE A 1 83 ? 10.757 -1.146 -2.044 1.00 95.56 83 ILE A C 1
ATOM 665 O O . ILE A 1 83 ? 11.398 -0.606 -2.940 1.00 95.56 83 ILE A O 1
ATOM 669 N N . GLY A 1 84 ? 11.199 -2.237 -1.415 1.00 95.56 84 GLY A N 1
ATOM 670 C CA . GLY A 1 84 ? 12.458 -2.895 -1.772 1.00 95.56 84 GLY A CA 1
ATOM 671 C C . GLY A 1 84 ? 12.486 -3.343 -3.236 1.00 95.56 84 GLY A C 1
ATOM 672 O O . GLY A 1 84 ? 13.430 -3.024 -3.961 1.00 95.56 84 GLY A O 1
ATOM 673 N N . PHE A 1 85 ? 11.422 -4.008 -3.699 1.00 96.50 85 PHE A N 1
ATOM 674 C CA . PHE A 1 85 ? 11.291 -4.393 -5.106 1.00 96.50 85 PHE A CA 1
ATOM 675 C C . PHE A 1 85 ? 11.172 -3.183 -6.034 1.00 96.50 85 PHE A C 1
ATOM 677 O O . PHE A 1 85 ? 11.750 -3.207 -7.113 1.00 96.50 85 PHE A O 1
ATOM 684 N N . LEU A 1 86 ? 10.504 -2.109 -5.607 1.00 94.44 86 LEU A N 1
ATOM 685 C CA . LEU A 1 86 ? 10.428 -0.855 -6.357 1.00 94.44 86 LEU A CA 1
ATOM 686 C C . LEU A 1 86 ? 11.811 -0.215 -6.545 1.00 94.44 86 LEU A C 1
ATOM 688 O O . LEU A 1 86 ? 12.126 0.233 -7.644 1.00 94.44 86 LEU A O 1
ATOM 692 N N . CYS A 1 87 ? 12.653 -0.204 -5.508 1.00 92.88 87 CYS A N 1
ATOM 693 C CA . CYS A 1 87 ? 14.032 0.276 -5.611 1.00 92.88 87 CYS A CA 1
ATOM 694 C C . CYS A 1 87 ? 14.846 -0.559 -6.605 1.00 92.88 87 CYS A C 1
ATOM 696 O O . CYS A 1 87 ? 15.543 0.013 -7.439 1.00 92.88 87 CYS A O 1
ATOM 698 N N . MET A 1 88 ? 14.731 -1.891 -6.551 1.00 91.75 88 MET A N 1
ATOM 699 C CA . MET A 1 88 ? 15.406 -2.779 -7.507 1.00 91.75 88 MET A CA 1
ATOM 700 C C . MET A 1 88 ? 14.881 -2.591 -8.933 1.00 91.75 88 MET A C 1
ATOM 702 O O . MET A 1 88 ? 15.666 -2.519 -9.871 1.00 91.75 88 MET A O 1
ATOM 706 N N . TRP A 1 89 ? 13.569 -2.429 -9.100 1.00 92.75 89 TRP A N 1
ATOM 707 C CA . TRP A 1 89 ? 12.937 -2.157 -10.390 1.00 92.75 89 TRP A CA 1
ATOM 708 C C . TRP A 1 89 ? 13.452 -0.851 -11.011 1.00 92.75 89 TRP A C 1
ATOM 710 O O . TRP A 1 89 ? 13.855 -0.828 -12.173 1.00 92.75 89 TRP A O 1
ATOM 720 N N . PHE A 1 90 ? 13.533 0.222 -10.219 1.00 89.44 90 PHE A N 1
ATOM 721 C CA . PHE A 1 90 ? 14.126 1.481 -10.668 1.00 89.44 90 PHE A CA 1
ATOM 722 C C . PHE A 1 90 ? 15.618 1.360 -10.952 1.00 89.44 90 PHE A C 1
ATOM 724 O O . PHE A 1 90 ? 16.092 1.936 -11.927 1.00 89.44 90 PHE A O 1
ATOM 731 N N . PHE A 1 91 ? 16.351 0.608 -10.133 1.00 86.81 91 PHE A N 1
ATOM 732 C CA . PHE A 1 91 ? 17.763 0.347 -10.365 1.00 86.81 91 PHE A CA 1
ATOM 733 C C . PHE A 1 91 ? 17.993 -0.384 -11.692 1.00 86.81 91 PHE A C 1
ATOM 735 O O . PHE A 1 91 ? 18.910 -0.023 -12.409 1.00 86.81 91 PHE A O 1
ATOM 742 N N . VAL A 1 92 ? 17.149 -1.344 -12.078 1.00 86.69 92 VAL A N 1
ATOM 743 C CA . VAL A 1 92 ? 17.280 -2.017 -13.384 1.00 86.69 92 VAL A CA 1
ATOM 744 C C . VAL A 1 92 ? 17.023 -1.053 -14.545 1.00 86.69 92 VAL A C 1
ATOM 746 O O . VAL A 1 92 ? 17.758 -1.063 -15.529 1.00 86.69 92 VAL A O 1
ATOM 749 N N . ILE A 1 93 ? 16.003 -0.199 -14.436 1.00 84.50 93 ILE A N 1
ATOM 750 C CA . ILE A 1 93 ? 15.630 0.729 -15.516 1.00 84.50 93 ILE A CA 1
ATOM 751 C C . ILE A 1 93 ? 16.644 1.864 -15.664 1.00 84.50 93 ILE A C 1
ATOM 753 O O . ILE A 1 93 ? 16.998 2.237 -16.781 1.00 84.50 93 ILE A O 1
ATOM 757 N N . PHE A 1 94 ? 17.123 2.409 -14.545 1.00 82.56 94 PHE A N 1
ATOM 758 C CA . PHE A 1 94 ? 18.033 3.555 -14.523 1.00 82.56 94 PHE A CA 1
ATOM 759 C C . PHE A 1 94 ? 19.506 3.180 -14.322 1.00 82.56 94 PHE A C 1
ATOM 761 O O . PHE A 1 94 ? 20.359 4.062 -14.379 1.00 82.56 94 PHE A O 1
ATOM 768 N N . GLY A 1 95 ? 19.830 1.902 -14.116 1.00 71.56 95 GLY A N 1
ATOM 769 C CA . GLY A 1 95 ? 21.160 1.409 -13.725 1.00 71.56 95 GLY A CA 1
ATOM 770 C C . GLY A 1 95 ? 22.277 1.637 -14.741 1.00 71.56 95 GLY A C 1
ATOM 771 O O . GLY A 1 95 ? 23.433 1.374 -14.434 1.00 71.56 95 GLY A O 1
ATOM 772 N N . GLY A 1 96 ? 21.957 2.158 -15.927 1.00 66.19 96 GLY A N 1
ATOM 773 C CA . GLY A 1 96 ? 22.941 2.658 -16.888 1.00 66.19 96 GLY A CA 1
ATOM 774 C C . GLY A 1 96 ? 23.479 4.056 -16.564 1.00 66.19 96 GLY A C 1
ATOM 775 O O . GLY A 1 96 ? 24.552 4.397 -17.046 1.00 66.19 96 GLY A O 1
ATOM 776 N N . GLY A 1 97 ? 22.768 4.857 -15.754 1.00 63.59 97 GLY A N 1
ATOM 777 C CA . GLY A 1 97 ? 23.173 6.182 -15.243 1.00 63.59 97 GLY A CA 1
ATOM 778 C C . GLY A 1 97 ? 23.315 7.303 -16.283 1.00 63.59 97 GLY A C 1
ATOM 779 O O . GLY A 1 97 ? 23.024 8.464 -15.989 1.00 63.59 97 GLY A O 1
ATOM 780 N N . VAL A 1 98 ? 23.701 6.960 -17.507 1.00 70.75 98 VAL A N 1
ATOM 781 C CA . VAL A 1 98 ? 24.003 7.874 -18.601 1.00 70.75 98 VAL A CA 1
ATOM 782 C C . VAL A 1 98 ? 23.263 7.388 -19.839 1.00 70.75 98 VAL A C 1
ATOM 784 O O . VAL A 1 98 ? 23.407 6.238 -20.250 1.00 70.75 98 VAL A O 1
ATOM 787 N N . ALA A 1 99 ? 22.447 8.264 -20.421 1.00 71.38 99 ALA A N 1
ATOM 788 C CA . ALA A 1 99 ? 21.889 8.051 -21.748 1.00 71.38 99 ALA A CA 1
ATOM 789 C C . ALA A 1 99 ? 22.689 8.899 -22.738 1.00 71.38 99 ALA A C 1
ATOM 791 O O . ALA A 1 99 ? 22.735 10.125 -22.616 1.00 71.38 99 ALA A O 1
ATOM 792 N N . GLU A 1 100 ? 23.333 8.245 -23.698 1.00 72.00 100 GLU A N 1
ATOM 793 C CA . GLU A 1 100 ? 24.095 8.910 -24.752 1.00 72.00 100 GLU A CA 1
ATOM 794 C C . GLU A 1 100 ? 23.293 8.841 -26.041 1.00 72.00 100 GLU A C 1
ATOM 796 O O . GLU A 1 100 ? 22.982 7.756 -26.531 1.00 72.00 100 GLU A O 1
ATOM 801 N N . ILE A 1 101 ? 22.922 10.001 -26.578 1.00 76.50 101 ILE A N 1
ATOM 802 C CA . ILE A 1 101 ? 22.223 10.075 -27.856 1.00 76.50 101 ILE A CA 1
ATOM 803 C C . ILE A 1 101 ? 23.188 10.650 -28.885 1.00 76.50 101 ILE A C 1
ATOM 805 O O . ILE A 1 101 ? 23.578 11.817 -28.803 1.00 76.50 101 ILE A O 1
ATOM 809 N N . ASN A 1 102 ? 23.554 9.818 -29.857 1.00 78.00 102 ASN A N 1
ATOM 810 C CA . ASN A 1 102 ? 24.453 10.184 -30.944 1.00 78.00 102 ASN A CA 1
ATOM 811 C C . ASN A 1 102 ? 23.636 10.528 -32.198 1.00 78.00 102 ASN A C 1
ATOM 813 O O . ASN A 1 102 ? 23.003 9.655 -32.794 1.00 78.00 102 ASN A O 1
ATOM 817 N N . PHE A 1 103 ? 23.662 11.799 -32.608 1.00 80.50 103 PHE A N 1
ATOM 818 C CA . PHE A 1 103 ? 23.068 12.291 -33.856 1.00 80.50 103 PHE A CA 1
ATOM 819 C C . PHE A 1 103 ? 24.178 12.802 -34.784 1.00 80.50 103 PHE A C 1
ATOM 821 O O . PHE A 1 103 ? 24.485 13.996 -34.832 1.00 80.50 103 PHE A O 1
ATOM 828 N N . GLY A 1 104 ? 24.803 11.885 -35.526 1.00 81.31 104 GLY A N 1
ATOM 829 C CA . GLY A 1 104 ? 25.919 12.216 -36.416 1.00 81.31 104 GLY A CA 1
ATOM 830 C C . GLY A 1 104 ? 27.131 12.737 -35.624 1.00 81.31 104 GLY A C 1
ATOM 831 O O . GLY A 1 104 ? 27.632 11.999 -34.780 1.00 81.31 104 GLY A O 1
ATOM 832 N N . PRO A 1 105 ? 27.621 13.972 -35.865 1.00 85.38 105 PRO A N 1
ATOM 833 C CA . PRO A 1 105 ? 28.750 14.544 -35.122 1.00 85.38 105 PRO A CA 1
ATOM 834 C C . PRO A 1 105 ? 28.366 15.106 -33.741 1.00 85.38 105 PRO A C 1
ATOM 836 O O . PRO A 1 105 ? 29.251 15.488 -32.977 1.00 85.38 105 PRO A O 1
ATOM 839 N N . PHE A 1 106 ? 27.070 15.200 -33.420 1.00 84.12 106 PHE A N 1
ATOM 840 C CA . PHE A 1 106 ? 26.598 15.737 -32.146 1.00 84.12 106 PHE A CA 1
ATOM 841 C C . PHE A 1 106 ? 26.318 14.607 -31.156 1.00 84.12 106 PHE A C 1
ATOM 843 O O . PHE A 1 106 ? 25.544 13.693 -31.447 1.00 84.12 106 PHE A O 1
ATOM 850 N N . PHE A 1 107 ? 26.914 14.707 -29.970 1.00 80.94 107 PHE A N 1
ATOM 851 C CA . PHE A 1 107 ? 26.666 13.820 -28.838 1.00 80.94 107 PHE A CA 1
ATOM 852 C C . PHE A 1 107 ? 25.932 14.598 -27.743 1.00 80.94 107 PHE A C 1
ATOM 854 O O . PHE A 1 107 ? 26.367 15.672 -27.321 1.00 80.94 107 PHE A O 1
ATOM 861 N N . VAL A 1 108 ? 24.791 14.076 -27.297 1.00 80.38 108 VAL A N 1
ATOM 862 C CA . VAL A 1 108 ? 24.049 14.627 -26.158 1.00 80.38 108 VAL A CA 1
ATOM 863 C C . VAL A 1 108 ? 24.127 13.621 -25.018 1.00 80.38 108 VAL A C 1
ATOM 865 O O . VAL A 1 108 ? 23.530 12.547 -25.094 1.00 80.38 108 VAL A O 1
ATOM 868 N N . HIS A 1 109 ? 24.862 13.974 -23.961 1.00 81.50 109 HIS A N 1
ATOM 869 C CA . HIS A 1 109 ? 24.912 13.195 -22.724 1.00 81.50 109 HIS A CA 1
ATOM 870 C C . HIS A 1 109 ? 23.809 13.659 -21.776 1.00 81.50 109 HIS A C 1
ATOM 872 O O . HIS A 1 109 ? 23.818 14.799 -21.302 1.00 81.50 109 HIS A O 1
ATOM 878 N N . PHE A 1 110 ? 22.880 12.762 -21.462 1.00 80.62 110 PHE A N 1
ATOM 879 C CA . PHE A 1 110 ? 21.910 12.970 -20.398 1.00 80.62 110 PHE A CA 1
ATOM 880 C C . PHE A 1 110 ? 22.339 12.217 -19.140 1.00 80.62 110 PHE A C 1
ATOM 882 O O . PHE A 1 110 ? 22.279 10.988 -19.077 1.00 80.62 110 PHE A O 1
ATOM 889 N N . ASP A 1 111 ? 22.732 12.977 -18.119 1.00 82.62 111 ASP A N 1
ATOM 890 C CA . ASP A 1 111 ? 22.962 12.464 -16.771 1.00 82.62 111 ASP A CA 1
ATOM 891 C C . ASP A 1 111 ? 21.619 12.260 -16.050 1.00 82.62 111 ASP A C 1
ATOM 893 O O . ASP A 1 111 ? 20.919 13.220 -15.700 1.00 82.62 111 ASP A O 1
ATOM 897 N N . MET A 1 112 ? 21.259 10.996 -15.823 1.00 83.00 112 MET A N 1
ATOM 898 C CA . MET A 1 112 ? 20.002 10.616 -15.171 1.00 83.00 112 MET A CA 1
ATOM 899 C C . MET A 1 112 ? 20.097 10.642 -13.640 1.00 83.00 112 MET A C 1
ATOM 901 O O . MET A 1 112 ? 19.075 10.497 -12.961 1.00 83.00 112 MET A O 1
ATOM 905 N N . SER A 1 113 ? 21.280 10.892 -13.066 1.00 85.00 113 SER A N 1
ATOM 906 C CA . SER A 1 113 ? 21.520 10.832 -11.615 1.00 85.00 113 SER A CA 1
ATOM 907 C C . SER A 1 113 ? 20.587 11.752 -10.823 1.00 85.00 113 SER A C 1
ATOM 909 O O . SER A 1 113 ? 20.054 11.371 -9.781 1.00 85.00 113 SER A O 1
ATOM 911 N N . LYS A 1 114 ? 20.314 12.957 -11.340 1.00 87.38 114 LYS A N 1
ATOM 912 C CA . LYS A 1 114 ? 19.413 13.926 -10.685 1.00 87.38 114 LYS A CA 1
ATOM 913 C C . LYS A 1 114 ? 17.972 13.423 -10.610 1.00 87.38 114 LYS A C 1
ATOM 915 O O . LYS A 1 114 ? 17.311 13.609 -9.590 1.00 87.38 114 LYS A O 1
ATOM 920 N N . ILE A 1 115 ? 17.496 12.766 -11.666 1.00 87.31 115 ILE A N 1
ATOM 921 C CA . ILE A 1 115 ? 16.150 12.184 -11.709 1.00 87.31 115 ILE A CA 1
ATOM 922 C C . ILE A 1 115 ? 16.065 11.024 -10.714 1.00 87.31 115 ILE A C 1
ATO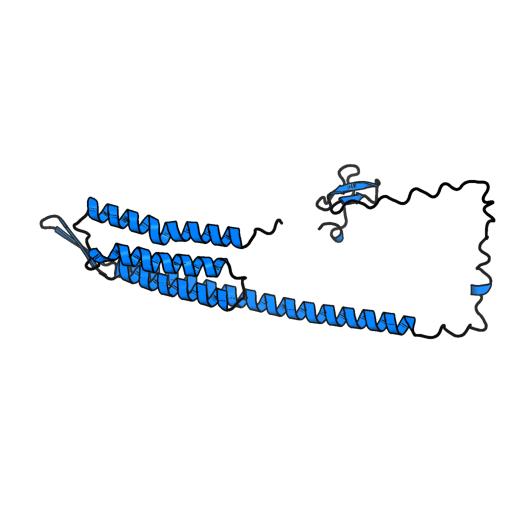M 924 O O . ILE A 1 115 ? 15.106 10.947 -9.946 1.00 87.31 115 ILE A O 1
ATOM 928 N N . VAL A 1 116 ? 17.102 10.182 -10.653 1.00 86.44 116 VAL A N 1
ATOM 929 C CA . VAL A 1 116 ? 17.189 9.085 -9.680 1.00 86.44 116 VAL A CA 1
ATOM 930 C C . VAL A 1 116 ? 17.118 9.610 -8.243 1.00 86.44 116 VAL A C 1
ATOM 932 O O . VAL A 1 116 ? 16.356 9.064 -7.447 1.00 86.44 116 VAL A O 1
ATOM 935 N N . TYR A 1 117 ? 17.812 10.702 -7.901 1.00 88.94 117 TYR A N 1
ATOM 936 C CA . TYR A 1 117 ? 17.721 11.292 -6.557 1.00 88.94 117 TYR A CA 1
ATOM 937 C C . TYR A 1 117 ? 16.314 11.787 -6.205 1.00 88.94 117 TYR A C 1
ATOM 939 O O . TYR A 1 117 ? 15.845 11.550 -5.090 1.00 88.94 117 TYR A O 1
ATOM 947 N N . ILE A 1 118 ? 15.615 12.429 -7.147 1.00 91.75 118 ILE A N 1
ATOM 948 C CA . ILE A 1 118 ? 14.227 12.874 -6.939 1.00 91.75 118 ILE A CA 1
ATOM 949 C C . ILE A 1 118 ? 13.306 11.666 -6.715 1.00 91.75 118 ILE A C 1
ATOM 951 O O . ILE A 1 118 ? 12.455 11.687 -5.823 1.00 91.75 118 ILE A O 1
ATOM 955 N N . ILE A 1 119 ? 13.497 10.588 -7.479 1.00 90.56 119 ILE A N 1
ATOM 956 C CA . ILE A 1 119 ? 12.728 9.347 -7.326 1.00 90.56 119 ILE A CA 1
ATOM 957 C C . ILE A 1 119 ? 13.016 8.691 -5.972 1.00 90.56 119 ILE A C 1
ATOM 959 O O . ILE A 1 119 ? 12.075 8.351 -5.256 1.00 90.56 119 ILE A O 1
ATOM 963 N N . LEU A 1 120 ? 14.287 8.560 -5.580 1.00 90.56 120 LEU A N 1
ATOM 964 C CA . LEU A 1 120 ? 14.684 8.006 -4.280 1.00 90.56 120 LEU A CA 1
ATOM 965 C C . LEU A 1 120 ? 14.098 8.810 -3.115 1.00 90.56 120 LEU A C 1
ATOM 967 O O . LEU A 1 120 ? 13.635 8.222 -2.137 1.00 90.56 120 LEU A O 1
ATOM 971 N N . PHE A 1 121 ? 14.052 10.138 -3.238 1.00 93.94 121 PHE A N 1
ATOM 972 C CA . PHE A 1 121 ? 13.377 11.000 -2.271 1.00 93.94 121 PHE A CA 1
ATOM 973 C C . PHE A 1 121 ? 11.862 10.732 -2.215 1.00 93.94 121 PHE A C 1
ATOM 975 O O . PHE A 1 121 ? 11.280 10.633 -1.137 1.00 93.94 121 PHE A O 1
ATOM 982 N N . GLY A 1 122 ? 11.207 10.530 -3.359 1.00 93.94 122 GLY A N 1
ATOM 983 C CA . GLY A 1 122 ? 9.799 10.121 -3.394 1.00 93.94 122 GLY A CA 1
ATOM 984 C C . GLY A 1 122 ? 9.553 8.759 -2.728 1.00 93.94 122 GLY A C 1
ATOM 985 O O . GLY A 1 122 ? 8.581 8.589 -1.987 1.00 93.94 122 GLY A O 1
ATOM 986 N N . ILE A 1 123 ? 10.448 7.793 -2.947 1.00 93.81 123 ILE A N 1
ATOM 987 C CA . ILE A 1 123 ? 10.368 6.460 -2.335 1.00 93.81 123 ILE A CA 1
ATOM 988 C C . ILE A 1 123 ? 10.567 6.542 -0.817 1.00 93.81 123 ILE A C 1
ATOM 990 O O . ILE A 1 123 ? 9.821 5.901 -0.072 1.00 93.81 123 ILE A O 1
ATOM 994 N N . SER A 1 124 ? 11.516 7.352 -0.342 1.00 94.88 124 SER A N 1
ATOM 995 C CA . SER A 1 124 ? 11.751 7.528 1.095 1.00 94.88 124 SER A CA 1
ATOM 996 C C . SER A 1 124 ? 10.557 8.190 1.790 1.00 94.88 124 SER A C 1
ATOM 998 O O . SER A 1 124 ? 10.129 7.713 2.845 1.00 94.88 124 SER A O 1
ATOM 1000 N N . LEU A 1 125 ? 9.931 9.194 1.161 1.00 96.25 125 LEU A N 1
ATOM 1001 C CA . LEU A 1 125 ? 8.677 9.786 1.639 1.00 96.25 125 LEU A CA 1
ATOM 1002 C C . LEU A 1 125 ? 7.541 8.756 1.702 1.00 96.25 125 LEU A C 1
ATOM 1004 O O . LEU A 1 125 ? 6.806 8.707 2.693 1.00 96.25 125 LEU A O 1
ATOM 1008 N N . LYS A 1 126 ? 7.411 7.891 0.687 1.00 93.19 126 LYS A N 1
ATOM 1009 C CA . LYS A 1 126 ? 6.420 6.802 0.698 1.00 93.19 126 LYS A CA 1
ATOM 1010 C C . LYS A 1 126 ? 6.682 5.829 1.851 1.00 93.19 126 LYS A C 1
ATOM 1012 O O . LYS A 1 126 ? 5.745 5.476 2.566 1.00 93.19 126 LYS A O 1
ATOM 1017 N N . GLY A 1 127 ? 7.937 5.446 2.084 1.00 93.88 127 GLY A N 1
ATOM 1018 C CA . GLY A 1 127 ? 8.324 4.603 3.220 1.00 93.88 127 GLY A CA 1
ATOM 1019 C C . GLY A 1 127 ? 7.976 5.235 4.568 1.00 93.88 127 GLY A C 1
ATOM 1020 O O . GLY A 1 127 ? 7.382 4.579 5.427 1.00 93.88 127 GLY A O 1
ATOM 1021 N N . MET A 1 128 ? 8.254 6.530 4.728 1.00 96.44 128 MET A N 1
ATOM 1022 C CA . MET A 1 128 ? 7.897 7.280 5.933 1.00 96.44 128 MET A CA 1
ATOM 1023 C C . MET A 1 128 ? 6.379 7.298 6.169 1.00 96.44 128 MET A C 1
ATOM 1025 O O . MET A 1 128 ? 5.930 7.060 7.293 1.00 96.44 128 MET A O 1
ATOM 1029 N N . LEU A 1 129 ? 5.579 7.496 5.116 1.00 94.25 129 LEU A N 1
ATOM 1030 C CA . LEU A 1 129 ? 4.115 7.472 5.194 1.00 94.25 129 LEU A CA 1
ATOM 1031 C C . LEU A 1 129 ? 3.592 6.101 5.654 1.00 94.25 129 LEU A C 1
ATOM 1033 O O . LEU A 1 129 ? 2.707 6.033 6.514 1.00 94.25 129 LEU A O 1
ATOM 1037 N N . ILE A 1 130 ? 4.151 5.002 5.139 1.00 92.75 130 ILE A N 1
ATOM 1038 C CA . ILE A 1 130 ? 3.771 3.640 5.554 1.00 92.75 130 ILE A CA 1
ATOM 1039 C C . ILE A 1 130 ? 4.067 3.422 7.048 1.00 92.75 130 ILE A C 1
ATOM 1041 O O . ILE A 1 130 ? 3.220 2.922 7.791 1.00 92.75 130 ILE A O 1
ATOM 1045 N N . ILE A 1 131 ? 5.234 3.855 7.530 1.00 94.62 131 ILE A N 1
ATOM 1046 C CA . ILE A 1 131 ? 5.605 3.726 8.949 1.00 94.62 131 ILE A CA 1
ATOM 1047 C C . ILE A 1 131 ? 4.697 4.587 9.840 1.00 94.62 131 ILE A C 1
ATOM 1049 O O . ILE A 1 131 ? 4.250 4.144 10.906 1.00 94.62 131 ILE A O 1
ATOM 1053 N N . GLN A 1 132 ? 4.389 5.812 9.410 1.00 95.62 132 GLN A N 1
ATOM 1054 C CA . GLN A 1 132 ? 3.519 6.717 10.157 1.00 95.62 132 GLN A CA 1
ATOM 1055 C C . GLN A 1 132 ? 2.087 6.175 10.242 1.00 95.62 132 GLN A C 1
ATOM 1057 O O . GLN A 1 132 ? 1.506 6.137 11.328 1.00 95.62 132 GLN A O 1
ATOM 1062 N N . THR A 1 133 ? 1.528 5.700 9.127 1.00 92.38 133 THR A N 1
ATOM 1063 C CA . THR A 1 133 ? 0.183 5.098 9.095 1.00 92.38 133 THR A CA 1
ATOM 1064 C C . THR A 1 133 ? 0.105 3.830 9.944 1.00 92.38 133 THR A C 1
ATOM 1066 O O . THR A 1 133 ? -0.872 3.650 10.678 1.00 92.38 133 THR A O 1
ATOM 1069 N N . PHE A 1 134 ? 1.145 2.990 9.941 1.00 94.00 134 PHE A N 1
ATOM 1070 C CA . PHE A 1 134 ? 1.254 1.856 10.863 1.00 94.00 134 PHE A CA 1
ATOM 1071 C C . PHE A 1 134 ? 1.253 2.310 12.330 1.00 94.00 134 PHE A C 1
ATOM 1073 O O . PHE A 1 134 ? 0.486 1.795 13.141 1.00 94.00 134 PHE A O 1
ATOM 1080 N N . SER A 1 135 ? 2.055 3.319 12.669 1.00 94.31 135 SER A N 1
ATOM 1081 C CA . SER A 1 135 ? 2.169 3.822 14.045 1.00 94.31 135 SER A CA 1
ATOM 1082 C C . SER A 1 135 ? 0.849 4.406 14.561 1.00 94.31 135 SER A C 1
ATOM 1084 O O . SER A 1 135 ? 0.441 4.125 15.689 1.00 94.31 135 SER A O 1
ATOM 1086 N N . VAL A 1 136 ? 0.150 5.188 13.731 1.00 95.06 136 VAL A N 1
ATOM 1087 C CA . VAL A 1 136 ? -1.151 5.787 14.074 1.00 95.06 136 VAL A CA 1
ATOM 1088 C C . VAL A 1 136 ? -2.233 4.718 14.212 1.00 95.06 136 VAL A C 1
ATOM 1090 O O . VAL A 1 136 ? -2.972 4.717 15.197 1.00 95.06 136 VAL A O 1
ATOM 1093 N N . SER A 1 137 ? -2.316 3.782 13.262 1.00 92.88 137 SER A N 1
ATOM 1094 C CA . SER A 1 137 ? -3.313 2.703 13.311 1.00 92.88 137 SER A CA 1
ATOM 1095 C C . SER A 1 137 ? -3.105 1.787 14.514 1.00 92.88 137 SER A C 1
ATOM 1097 O O . SER A 1 137 ? -4.073 1.464 15.201 1.00 92.88 137 SER A O 1
ATOM 1099 N N . ARG A 1 138 ? -1.855 1.454 14.846 1.00 92.00 138 ARG A N 1
ATOM 1100 C CA . ARG A 1 138 ? -1.529 0.666 16.037 1.00 92.00 138 ARG A CA 1
ATOM 1101 C C . ARG A 1 138 ? -1.948 1.366 17.332 1.00 92.00 138 ARG A C 1
ATOM 1103 O O . ARG A 1 138 ? -2.611 0.747 18.160 1.00 92.00 138 ARG A O 1
ATOM 1110 N N . ARG A 1 139 ? -1.645 2.662 17.482 1.00 93.38 139 ARG A N 1
ATOM 1111 C CA . ARG A 1 139 ? -2.101 3.457 18.642 1.00 93.38 139 ARG A CA 1
ATOM 1112 C C . ARG A 1 139 ? -3.629 3.475 18.747 1.00 93.38 139 ARG A C 1
ATOM 1114 O O . ARG A 1 139 ? -4.175 3.286 19.830 1.00 93.38 139 ARG A O 1
ATOM 1121 N N . ALA A 1 140 ? -4.327 3.625 17.621 1.00 92.62 140 ALA A N 1
ATOM 1122 C CA . ALA A 1 140 ? -5.787 3.598 17.591 1.00 92.62 140 ALA A CA 1
ATOM 1123 C C . ALA A 1 140 ? -6.368 2.225 17.987 1.00 92.62 140 ALA A C 1
ATOM 1125 O O . ALA A 1 140 ? -7.399 2.160 18.662 1.00 92.62 140 ALA A O 1
ATOM 1126 N N . GLU A 1 141 ? -5.727 1.119 17.598 1.00 90.62 141 GLU A N 1
ATOM 1127 C CA . GLU A 1 141 ? -6.137 -0.225 18.022 1.00 90.62 141 GLU A CA 1
ATOM 1128 C C . GLU A 1 141 ? -5.897 -0.460 19.517 1.00 90.62 141 GLU A C 1
ATOM 1130 O O . GLU A 1 141 ? -6.779 -0.988 20.200 1.00 90.62 141 GLU A O 1
ATOM 1135 N N . GLU A 1 142 ? -4.766 -0.002 20.054 1.00 92.62 142 GLU A N 1
ATOM 1136 C CA . GLU A 1 142 ? -4.464 -0.069 21.488 1.00 92.62 142 GLU A CA 1
ATOM 1137 C C . GLU A 1 142 ? -5.481 0.731 22.322 1.00 92.62 142 GLU A C 1
ATOM 1139 O O . GLU A 1 142 ? -5.963 0.250 23.356 1.00 92.62 142 GLU A O 1
ATOM 1144 N N . GLU A 1 143 ? -5.894 1.910 21.850 1.00 93.31 143 GLU A N 1
ATOM 1145 C CA . GLU A 1 143 ? -6.949 2.704 22.486 1.00 93.31 143 GLU A CA 1
ATOM 1146 C C . GLU A 1 143 ? -8.316 2.017 22.448 1.00 93.31 143 GLU A C 1
ATOM 1148 O O . GLU A 1 143 ? -9.025 2.000 23.459 1.00 93.31 143 GLU A O 1
ATOM 1153 N N . ARG A 1 144 ? -8.692 1.412 21.314 1.00 91.25 144 ARG A N 1
ATOM 1154 C CA . ARG A 1 144 ? -9.942 0.640 21.201 1.00 91.25 144 ARG A CA 1
ATOM 1155 C C . ARG A 1 144 ? -9.932 -0.569 22.133 1.00 91.25 144 ARG A C 1
ATOM 1157 O O . ARG A 1 144 ? -10.916 -0.800 22.834 1.00 91.25 144 ARG A O 1
ATOM 1164 N N . ALA A 1 145 ? -8.814 -1.288 22.220 1.00 92.88 145 ALA A N 1
ATOM 1165 C CA . ALA A 1 145 ? -8.652 -2.404 23.151 1.00 92.88 145 ALA A CA 1
ATOM 1166 C C . ALA A 1 145 ? -8.711 -1.944 24.619 1.00 92.88 145 ALA A C 1
ATOM 1168 O O . ALA A 1 145 ? -9.272 -2.631 25.478 1.00 92.88 145 ALA A O 1
ATOM 1169 N N . ARG A 1 146 ? -8.164 -0.764 24.938 1.00 94.25 146 ARG A N 1
ATOM 1170 C CA . ARG A 1 146 ? -8.285 -0.164 26.275 1.00 94.25 146 ARG A CA 1
ATOM 1171 C C . ARG A 1 146 ? -9.736 0.197 26.599 1.00 94.25 146 ARG A C 1
ATOM 1173 O O . ARG A 1 146 ? -10.203 -0.175 27.674 1.00 94.25 146 ARG A O 1
ATOM 1180 N N . LYS A 1 147 ? -10.450 0.858 25.683 1.00 95.25 147 LYS A N 1
ATOM 1181 C CA . LYS A 1 147 ? -11.871 1.212 25.853 1.00 95.25 147 LYS A CA 1
ATOM 1182 C C . LYS A 1 147 ? -12.740 -0.034 26.034 1.00 95.25 147 LYS A C 1
ATOM 1184 O O . LYS A 1 147 ? -13.462 -0.111 27.024 1.00 95.25 147 LYS A O 1
ATOM 1189 N N . GLY A 1 148 ? -12.554 -1.056 25.197 1.00 94.06 148 GLY A N 1
ATOM 1190 C CA . GLY A 1 148 ? -13.282 -2.324 25.310 1.00 94.06 148 GLY A CA 1
ATOM 1191 C C . GLY A 1 148 ? -13.049 -3.045 26.644 1.00 94.06 148 GLY A C 1
ATOM 1192 O O . GLY A 1 148 ? -13.993 -3.553 27.245 1.00 94.06 148 GLY A O 1
ATOM 1193 N N . ARG A 1 149 ? -11.819 -3.028 27.184 1.00 94.94 149 ARG A N 1
ATOM 1194 C CA . ARG A 1 149 ? -11.535 -3.583 28.525 1.00 94.94 149 ARG A CA 1
ATOM 1195 C C . ARG A 1 149 ? -12.261 -2.827 29.636 1.00 94.94 149 ARG A C 1
ATOM 1197 O O . ARG A 1 149 ? -12.790 -3.456 30.551 1.00 94.94 149 ARG A O 1
ATOM 1204 N N . VAL A 1 150 ? -12.299 -1.497 29.558 1.00 96.81 150 VAL A N 1
ATOM 1205 C CA . VAL A 1 150 ? -13.003 -0.658 30.539 1.00 96.81 150 VAL A CA 1
ATOM 1206 C C . VAL A 1 150 ? -14.514 -0.881 30.463 1.00 96.81 150 VAL A C 1
ATOM 1208 O O . VAL A 1 150 ? -15.153 -1.029 31.502 1.00 96.81 150 VAL A O 1
ATOM 1211 N N . GLU A 1 151 ? -15.088 -0.946 29.265 1.00 95.75 151 GLU A N 1
ATOM 1212 C CA . GLU A 1 151 ? -16.517 -1.214 29.060 1.00 95.75 151 GLU A CA 1
ATOM 1213 C C . GLU A 1 151 ? -16.910 -2.606 29.546 1.00 95.75 151 GLU A C 1
ATOM 1215 O O . GLU A 1 151 ? -17.872 -2.741 30.298 1.00 95.75 151 GLU A O 1
ATOM 1220 N N . HIS A 1 152 ? -16.118 -3.630 29.227 1.00 96.12 152 HIS A N 1
ATOM 1221 C CA . HIS A 1 152 ? -16.357 -4.987 29.707 1.00 96.12 152 HIS A CA 1
ATOM 1222 C C . HIS A 1 152 ? -16.233 -5.092 31.239 1.00 96.12 152 HIS A C 1
ATOM 1224 O O . HIS A 1 152 ? -17.040 -5.759 31.887 1.00 96.12 152 HIS A O 1
ATOM 1230 N N . ALA A 1 153 ? -15.272 -4.389 31.852 1.00 96.31 153 ALA A N 1
ATOM 1231 C CA . ALA A 1 153 ? -15.160 -4.309 33.310 1.00 96.31 153 ALA A CA 1
ATOM 1232 C C . ALA A 1 153 ? -16.355 -3.574 33.947 1.00 96.31 153 ALA A C 1
ATOM 1234 O O . ALA A 1 153 ? -16.857 -4.000 34.989 1.00 96.31 153 ALA A O 1
ATOM 1235 N N . LYS A 1 154 ? -16.847 -2.495 33.321 1.00 96.62 154 LYS A N 1
ATOM 1236 C CA . LYS A 1 154 ? -18.062 -1.788 33.757 1.00 96.62 154 LYS A CA 1
ATOM 1237 C C . LYS A 1 154 ? -19.298 -2.682 33.640 1.00 96.62 154 LYS A C 1
ATOM 1239 O O . LYS A 1 154 ? -20.052 -2.775 34.604 1.00 96.62 154 LYS A O 1
ATOM 1244 N N . ALA A 1 155 ? -19.470 -3.377 32.516 1.00 96.69 155 ALA A N 1
ATOM 1245 C CA . ALA A 1 155 ? -20.583 -4.296 32.286 1.00 96.69 155 ALA A CA 1
ATOM 1246 C C . ALA A 1 155 ? -20.611 -5.422 33.331 1.00 96.69 155 ALA A C 1
ATOM 1248 O O . ALA A 1 155 ? -21.657 -5.677 33.928 1.00 96.69 155 ALA A O 1
ATOM 1249 N N . LYS A 1 156 ? -19.451 -6.018 33.643 1.00 96.69 156 LYS A N 1
ATOM 1250 C CA . LYS A 1 156 ? -19.326 -7.017 34.718 1.00 96.69 156 LYS A CA 1
ATOM 1251 C C . LYS A 1 156 ? -19.739 -6.467 36.083 1.00 96.69 156 LYS A C 1
ATOM 1253 O O . LYS A 1 156 ? -20.549 -7.090 36.760 1.00 96.69 156 LYS A O 1
ATOM 1258 N N . ARG A 1 157 ? -19.277 -5.267 36.457 1.00 95.94 157 ARG A N 1
ATOM 1259 C CA . ARG A 1 157 ? -19.667 -4.622 37.728 1.00 95.94 157 ARG A CA 1
ATOM 1260 C C . ARG A 1 157 ? -21.170 -4.347 37.813 1.00 95.94 157 ARG A C 1
ATOM 1262 O O . ARG A 1 157 ? -21.760 -4.502 38.879 1.00 95.94 157 ARG A O 1
ATOM 1269 N N . VAL A 1 158 ? -21.796 -3.926 36.713 1.00 96.06 158 VAL A N 1
ATOM 1270 C CA . VAL A 1 158 ? -23.253 -3.710 36.659 1.00 96.06 158 VAL A CA 1
ATOM 1271 C C . VAL A 1 158 ? -23.995 -5.038 36.825 1.00 96.06 158 VAL A C 1
ATOM 1273 O O . VAL A 1 158 ? -24.934 -5.117 37.617 1.00 96.06 158 VAL A O 1
ATOM 1276 N N . GLN A 1 159 ? -23.535 -6.096 36.154 1.00 96.06 159 GLN A N 1
ATOM 1277 C CA . GLN A 1 159 ? -24.120 -7.431 36.264 1.00 96.06 159 GLN A CA 1
ATOM 1278 C C . GLN A 1 159 ? -23.973 -8.019 37.678 1.00 96.06 159 GLN A C 1
ATOM 1280 O O . GLN A 1 159 ? -24.920 -8.604 38.204 1.00 96.06 159 GLN A O 1
ATOM 1285 N N . GLU A 1 160 ? -22.821 -7.834 38.324 1.00 95.75 160 GLU A N 1
ATOM 1286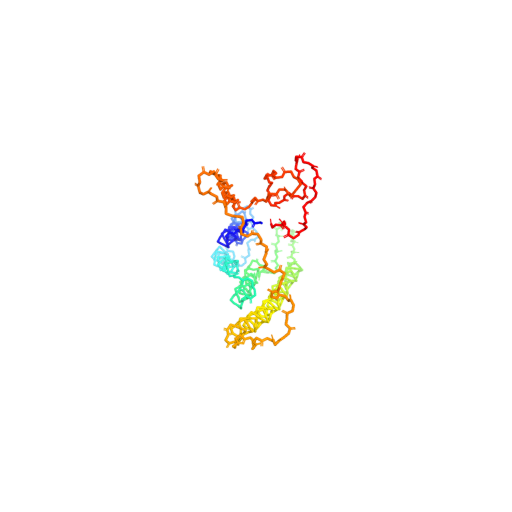 C CA . GLU A 1 160 ? -22.583 -8.250 39.712 1.00 95.75 160 GLU A CA 1
ATOM 1287 C C . GLU A 1 160 ? -23.488 -7.501 40.695 1.00 95.75 160 GLU A C 1
ATOM 1289 O O . GLU A 1 160 ? -24.111 -8.134 41.546 1.00 95.75 160 GLU A O 1
ATOM 1294 N N . LYS A 1 161 ? -23.645 -6.179 40.540 1.00 95.56 161 LYS A N 1
ATOM 1295 C CA . LYS A 1 161 ? -24.579 -5.386 41.359 1.00 95.56 161 LYS A CA 1
ATOM 1296 C C . LYS A 1 161 ? -26.031 -5.831 41.179 1.00 95.56 161 LYS A C 1
ATOM 1298 O O . LYS A 1 161 ? -26.756 -5.935 42.166 1.00 95.56 161 LYS A O 1
ATOM 1303 N N . ALA A 1 162 ? -26.452 -6.126 39.949 1.00 94.81 162 ALA A N 1
ATOM 1304 C CA . ALA A 1 162 ? -27.795 -6.637 39.678 1.00 94.81 162 ALA A CA 1
ATOM 1305 C C . ALA A 1 162 ? -28.025 -8.011 40.333 1.00 94.81 162 ALA A C 1
ATOM 1307 O O . ALA A 1 162 ? -29.056 -8.228 40.969 1.00 94.81 162 ALA A O 1
ATOM 1308 N N . ARG A 1 163 ? -27.036 -8.914 40.258 1.00 94.50 163 ARG A N 1
ATOM 1309 C CA . ARG A 1 163 ? -27.081 -10.225 40.929 1.00 94.50 163 ARG A CA 1
ATOM 1310 C C . ARG A 1 163 ? -27.094 -10.106 42.452 1.00 94.50 163 ARG A C 1
ATOM 1312 O O . ARG A 1 163 ? -27.841 -10.831 43.099 1.00 94.50 163 ARG A O 1
ATOM 1319 N N . ALA A 1 164 ? -26.304 -9.197 43.022 1.00 93.44 164 ALA A N 1
ATOM 1320 C CA . ALA A 1 164 ? -26.301 -8.937 44.460 1.00 93.44 164 ALA A CA 1
ATOM 1321 C C . ALA A 1 164 ? -27.659 -8.397 44.932 1.00 93.44 164 ALA A C 1
ATOM 1323 O O . ALA A 1 164 ? -28.190 -8.879 45.926 1.00 93.44 164 ALA A O 1
ATOM 1324 N N . LYS A 1 165 ? -28.266 -7.471 44.175 1.00 91.94 165 LYS A N 1
ATOM 1325 C CA . LYS A 1 165 ? -29.608 -6.945 44.467 1.00 91.94 165 LYS A CA 1
ATOM 1326 C C . LYS A 1 165 ? -30.687 -8.029 44.396 1.00 91.94 165 LYS A C 1
ATOM 1328 O O . LYS A 1 165 ? -31.576 -8.034 45.232 1.00 91.94 165 LYS A O 1
ATOM 1333 N N . ALA A 1 166 ? -30.592 -8.958 43.444 1.00 88.44 166 ALA A N 1
ATOM 1334 C CA . ALA A 1 166 ? -31.527 -10.080 43.329 1.00 88.44 166 ALA A CA 1
ATOM 1335 C C . ALA A 1 166 ? -31.383 -11.122 44.456 1.00 88.44 166 ALA A C 1
ATOM 1337 O O . ALA A 1 166 ? -32.333 -11.840 44.744 1.00 88.44 166 ALA A O 1
ATOM 1338 N N . ARG A 1 167 ? -30.201 -11.224 45.083 1.00 89.81 167 ARG A N 1
ATOM 1339 C CA . ARG A 1 167 ? -29.944 -12.126 46.221 1.00 89.81 167 ARG A CA 1
ATOM 1340 C C . ARG A 1 167 ? -30.200 -11.485 47.584 1.00 89.81 167 ARG A C 1
ATOM 1342 O O . ARG A 1 167 ? -30.185 -12.201 48.581 1.00 89.81 167 ARG A O 1
ATOM 1349 N N . ALA A 1 168 ? -30.374 -10.166 47.651 1.00 85.56 168 ALA A N 1
ATOM 1350 C CA . ALA A 1 168 ? -30.649 -9.493 48.909 1.00 85.56 168 ALA A CA 1
ATOM 1351 C C . ALA A 1 168 ? -32.025 -9.948 49.432 1.00 85.56 168 ALA A C 1
ATOM 1353 O O . ALA A 1 168 ? -32.995 -9.890 48.670 1.00 85.56 168 ALA A O 1
ATOM 1354 N N . PRO A 1 169 ? -32.128 -10.415 50.691 1.00 81.75 169 PRO A N 1
ATOM 1355 C CA . PRO A 1 169 ? -33.417 -10.757 51.272 1.00 81.75 169 PRO A CA 1
ATOM 1356 C C . PRO A 1 169 ? -34.331 -9.523 51.248 1.00 81.75 169 PRO A C 1
ATOM 1358 O O . PRO A 1 169 ? -33.832 -8.397 51.385 1.00 81.75 169 PRO A O 1
ATOM 1361 N N . PRO A 1 170 ? -35.648 -9.707 51.043 1.00 78.31 170 PRO A N 1
ATOM 1362 C CA . PRO A 1 170 ? -36.584 -8.594 51.063 1.00 78.31 170 PRO A CA 1
ATOM 1363 C C . PRO A 1 170 ? -36.422 -7.831 52.384 1.00 78.31 170 PRO A C 1
ATOM 1365 O O . PRO A 1 170 ? -36.221 -8.464 53.427 1.00 78.31 170 PRO A O 1
ATOM 1368 N N . PRO A 1 171 ? -36.451 -6.486 52.353 1.00 78.50 171 PRO A N 1
ATOM 1369 C CA . PRO A 1 171 ? -36.324 -5.704 53.570 1.00 78.50 171 PRO A CA 1
ATOM 1370 C C . PRO A 1 171 ? -37.402 -6.155 54.565 1.00 78.50 171 PRO A C 1
ATOM 1372 O O . PRO A 1 171 ? -38.537 -6.407 54.145 1.00 78.50 171 PRO A O 1
ATOM 1375 N N . PRO A 1 172 ? -37.061 -6.289 55.860 1.00 77.50 172 PRO A N 1
ATOM 1376 C CA . PRO A 1 172 ? -38.042 -6.662 56.865 1.00 77.50 172 PRO A CA 1
ATOM 1377 C C . PRO A 1 172 ? -39.205 -5.659 56.823 1.00 77.50 172 PRO A C 1
ATOM 1379 O O . PRO A 1 172 ? -38.960 -4.461 56.639 1.00 77.50 172 PRO A O 1
ATOM 1382 N N . PRO A 1 173 ? -40.460 -6.124 56.954 1.00 67.50 173 PRO A N 1
ATOM 1383 C CA . PRO A 1 173 ? -41.618 -5.241 56.935 1.00 67.50 173 PRO A CA 1
ATOM 1384 C C . PRO A 1 173 ? -41.450 -4.188 58.032 1.00 67.50 173 PRO A C 1
ATOM 1386 O O . PRO A 1 173 ? -41.265 -4.524 59.203 1.00 67.50 173 PRO A O 1
ATOM 1389 N N . SER A 1 174 ? -41.445 -2.907 57.654 1.00 70.00 174 SER A N 1
ATOM 1390 C CA . SER A 1 174 ? -41.328 -1.835 58.636 1.00 70.00 174 SER A CA 1
ATOM 1391 C C . SER A 1 174 ? -42.625 -1.762 59.456 1.00 70.00 174 SER A C 1
ATOM 1393 O O . SER A 1 174 ? -43.714 -1.817 58.882 1.00 70.00 174 SER A O 1
ATOM 1395 N N . PRO A 1 175 ? -42.549 -1.628 60.791 1.00 64.00 175 PRO A N 1
ATOM 1396 C CA . PRO A 1 175 ? -43.737 -1.679 61.645 1.00 64.00 175 PRO A CA 1
ATOM 1397 C C . PRO A 1 175 ? -44.670 -0.457 61.527 1.00 64.00 175 PRO A C 1
ATOM 1399 O O . PRO A 1 175 ? -45.752 -0.477 62.096 1.00 64.00 175 PRO A O 1
ATOM 1402 N N . PHE A 1 176 ? -44.305 0.592 60.779 1.00 61.69 176 PHE A N 1
ATOM 1403 C CA . PHE A 1 176 ? -45.102 1.822 60.649 1.00 61.69 176 PHE A CA 1
ATOM 1404 C C . PHE A 1 176 ? -44.962 2.462 59.262 1.00 61.69 176 PHE A C 1
ATOM 1406 O O . PHE A 1 176 ? -44.390 3.537 59.096 1.00 61.69 176 PHE A O 1
ATOM 1413 N N . SER A 1 177 ? -45.488 1.795 58.238 1.00 51.75 177 SER A N 1
ATOM 1414 C CA . SER A 1 177 ? -45.583 2.344 56.884 1.00 51.75 177 SER A CA 1
ATOM 1415 C C . SER A 1 177 ? -47.046 2.645 56.538 1.00 51.75 177 SER A C 1
ATOM 1417 O O . SER A 1 177 ? -47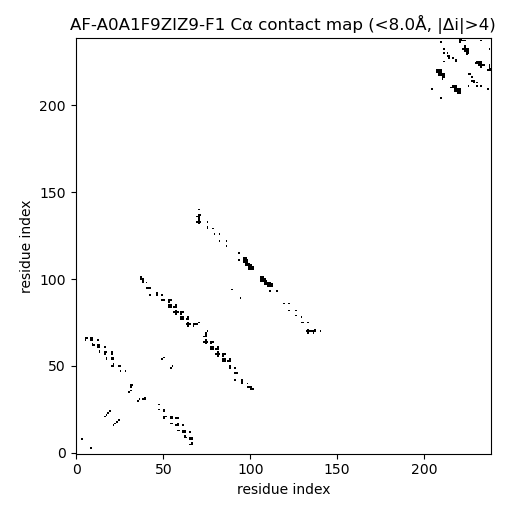.807 1.750 56.174 1.00 51.75 177 SER A O 1
ATOM 1419 N N . PHE A 1 178 ? -47.420 3.929 56.574 1.00 56.03 178 PHE A N 1
ATOM 1420 C CA . PHE A 1 178 ? -48.693 4.447 56.040 1.00 56.03 178 PHE A CA 1
ATOM 1421 C C . PHE A 1 178 ? -48.899 4.145 54.539 1.00 56.03 178 PHE A C 1
ATOM 1423 O O . PHE A 1 178 ? -50.016 4.251 54.044 1.00 56.03 178 PHE A O 1
ATOM 1430 N N . ALA A 1 179 ? -47.863 3.695 53.818 1.00 55.72 179 ALA A N 1
ATOM 1431 C CA . ALA A 1 179 ? -47.972 3.263 52.423 1.00 55.72 179 ALA A CA 1
ATOM 1432 C C . ALA A 1 179 ? -48.795 1.968 52.237 1.00 55.72 179 ALA A C 1
ATOM 1434 O O . ALA A 1 179 ? -49.143 1.628 51.109 1.00 55.72 179 ALA A O 1
ATOM 1435 N N . GLY A 1 180 ? -49.130 1.257 53.323 1.00 52.38 180 GLY A N 1
ATOM 1436 C CA . GLY A 1 180 ? -50.079 0.139 53.299 1.00 52.38 180 GLY A CA 1
ATOM 1437 C C . GLY A 1 180 ? -51.554 0.562 53.302 1.00 52.38 180 GLY A C 1
ATOM 1438 O O . GLY A 1 180 ? -52.406 -0.256 52.981 1.00 52.38 180 GLY A O 1
ATOM 1439 N N . MET A 1 181 ? -51.869 1.821 53.634 1.00 52.53 181 MET A N 1
ATOM 1440 C CA . MET A 1 181 ? -53.258 2.298 53.740 1.00 52.53 181 MET A CA 1
ATOM 1441 C C . MET A 1 181 ? -53.749 3.086 52.519 1.00 52.53 181 MET A C 1
ATOM 1443 O O . MET A 1 181 ? -54.933 3.389 52.448 1.00 52.53 181 MET A O 1
ATOM 1447 N N . SER A 1 182 ? -52.887 3.404 51.545 1.00 51.28 182 SER A N 1
ATOM 1448 C CA . SER A 1 182 ? -53.287 4.162 50.344 1.00 51.28 182 SER A CA 1
ATOM 1449 C C . SER A 1 182 ? -53.269 3.348 49.046 1.00 51.28 182 SER A C 1
ATOM 1451 O O . SER A 1 182 ? -53.428 3.918 47.972 1.00 51.28 182 SER A O 1
ATOM 1453 N N . LYS A 1 183 ? -53.069 2.026 49.125 1.00 49.84 183 LYS A N 1
ATOM 1454 C CA . LYS A 1 183 ? -53.203 1.092 47.994 1.00 49.84 183 LYS A CA 1
ATOM 1455 C C . LYS A 1 183 ? -54.454 0.223 48.129 1.00 49.84 183 LYS A C 1
ATOM 1457 O O . LYS A 1 183 ? -54.436 -0.977 47.903 1.00 49.84 183 LYS A O 1
ATOM 1462 N N . THR A 1 184 ? -55.560 0.859 48.478 1.00 48.38 184 THR A N 1
ATOM 1463 C CA . THR A 1 184 ? -56.892 0.444 48.033 1.00 48.38 184 THR A CA 1
ATOM 1464 C C . THR A 1 184 ? -57.266 1.303 46.822 1.00 48.38 184 THR A C 1
ATOM 1466 O O . THR A 1 184 ? -58.305 1.954 46.786 1.00 48.38 184 THR A O 1
ATOM 1469 N N . GLU A 1 185 ? -56.379 1.368 45.824 1.00 50.34 185 GLU A N 1
ATOM 1470 C CA . GLU A 1 185 ? -56.772 1.846 44.500 1.00 50.34 185 GLU A CA 1
ATOM 1471 C C . GLU A 1 185 ? -57.660 0.763 43.898 1.00 50.34 185 GLU A C 1
ATOM 1473 O O . GLU A 1 185 ? -57.164 -0.254 43.427 1.00 50.34 185 GLU A O 1
ATOM 1478 N N . PHE A 1 186 ? -58.971 0.978 44.038 1.00 48.88 186 PHE A N 1
ATOM 1479 C CA . PHE A 1 186 ? -60.030 0.548 43.133 1.00 48.88 186 PHE A CA 1
ATOM 1480 C C . PHE A 1 186 ? -59.624 -0.600 42.202 1.00 48.88 186 PHE A C 1
ATOM 1482 O O . PHE A 1 186 ? -59.284 -0.403 41.035 1.00 48.88 186 PHE A O 1
ATOM 1489 N N . GLU A 1 187 ? -59.740 -1.821 42.714 1.00 44.62 187 GLU A N 1
ATOM 1490 C CA . GLU A 1 187 ? -60.009 -2.978 41.876 1.00 44.62 187 GLU A CA 1
ATOM 1491 C C . GLU A 1 187 ? -61.432 -2.769 41.339 1.00 44.62 187 GLU A C 1
ATOM 1493 O O . GLU A 1 187 ? -62.421 -3.224 41.909 1.00 44.62 187 GLU A O 1
ATOM 1498 N N . VAL A 1 188 ? -61.553 -1.925 40.306 1.00 50.19 188 VAL A N 1
ATOM 1499 C CA . VAL A 1 188 ? -62.761 -1.859 39.492 1.00 50.19 188 VAL A CA 1
ATOM 1500 C C . VAL A 1 188 ? -62.907 -3.266 38.949 1.00 50.19 188 VAL A C 1
ATOM 1502 O O . VAL A 1 188 ? -62.109 -3.693 38.115 1.00 50.19 188 VAL A O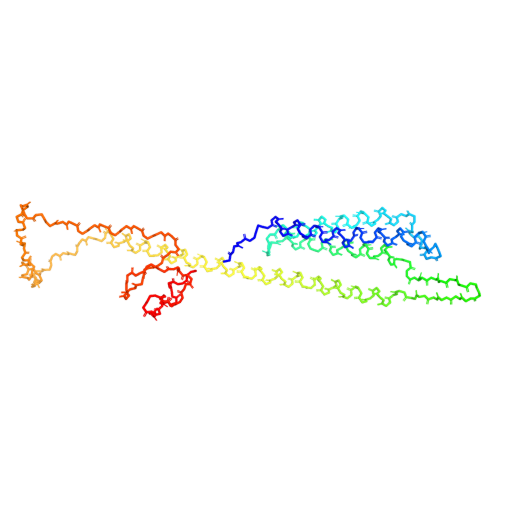 1
ATOM 1505 N N . THR A 1 189 ? -63.888 -3.991 39.474 1.00 47.72 189 THR A N 1
ATOM 1506 C CA . THR A 1 189 ? -64.432 -5.200 38.874 1.00 47.72 189 THR A CA 1
ATOM 1507 C C . THR A 1 189 ? -64.881 -4.825 37.471 1.00 47.72 189 THR A C 1
ATOM 1509 O O . THR A 1 189 ? -66.005 -4.382 37.247 1.00 47.72 189 THR A O 1
ATOM 1512 N N . ALA A 1 190 ? -63.945 -4.906 36.530 1.00 47.84 190 ALA A N 1
ATOM 1513 C CA . ALA A 1 190 ? -64.248 -4.998 35.127 1.00 47.84 190 ALA A CA 1
ATOM 1514 C C . ALA A 1 190 ? -64.985 -6.325 34.982 1.00 47.84 190 ALA A C 1
ATOM 1516 O O . ALA A 1 190 ? -64.370 -7.387 34.960 1.00 47.84 190 ALA A O 1
ATOM 1517 N N . ASP A 1 191 ? -66.313 -6.256 34.989 1.00 46.66 191 ASP A N 1
ATOM 1518 C CA . ASP A 1 191 ? -67.150 -7.331 34.491 1.00 46.66 191 ASP A CA 1
ATOM 1519 C C . ASP A 1 191 ? -66.582 -7.761 33.130 1.00 46.66 191 ASP A C 1
ATOM 1521 O O . ASP A 1 191 ? -66.588 -6.984 32.171 1.00 46.66 191 ASP A O 1
ATOM 1525 N N . ASP A 1 192 ? -66.124 -9.011 33.034 1.00 51.69 192 ASP A N 1
ATOM 1526 C CA . ASP A 1 192 ? -65.603 -9.649 31.812 1.00 51.69 192 ASP A CA 1
ATOM 1527 C C . ASP A 1 192 ? -66.628 -9.680 30.647 1.00 51.69 192 ASP A C 1
ATOM 1529 O O . ASP A 1 192 ? -66.350 -10.195 29.564 1.00 51.69 192 ASP A O 1
ATOM 1533 N N . ALA A 1 193 ? -67.826 -9.117 30.839 1.00 52.91 193 ALA A N 1
ATOM 1534 C CA . ALA A 1 193 ? -68.882 -8.995 29.841 1.00 52.91 193 ALA A CA 1
ATOM 1535 C C . ALA A 1 193 ? -68.826 -7.693 29.020 1.00 52.91 193 ALA A C 1
ATOM 1537 O O . ALA A 1 193 ? -69.492 -7.604 27.985 1.00 52.91 193 ALA A O 1
ATOM 1538 N N . VAL A 1 194 ? -68.032 -6.692 29.418 1.00 53.94 194 VAL A N 1
ATOM 1539 C CA . VAL A 1 194 ? -67.819 -5.486 28.602 1.00 53.94 194 VAL A CA 1
ATOM 1540 C C . VAL A 1 194 ? -66.422 -5.558 28.010 1.00 53.94 194 VAL A C 1
ATOM 1542 O O . VAL A 1 194 ? -65.447 -5.123 28.614 1.00 53.94 194 VAL A O 1
ATOM 1545 N N . GLY A 1 195 ? -66.329 -6.161 26.823 1.00 46.09 195 GLY A N 1
ATOM 1546 C CA . GLY A 1 195 ? -65.080 -6.361 26.097 1.00 46.09 195 GLY A CA 1
ATOM 1547 C C . GLY A 1 195 ? -64.286 -5.066 25.932 1.00 46.09 195 GLY A C 1
ATOM 1548 O O . GLY A 1 195 ? -64.481 -4.318 24.973 1.00 46.09 195 GLY A O 1
ATOM 1549 N N . PHE A 1 196 ? -63.340 -4.832 26.841 1.00 50.09 196 PHE A N 1
ATOM 1550 C CA . PHE A 1 196 ? -62.241 -3.910 26.617 1.00 50.09 196 PHE A CA 1
ATOM 1551 C C . PHE A 1 196 ? -61.383 -4.535 25.523 1.00 50.09 196 PHE A C 1
ATOM 1553 O O . PHE A 1 196 ? -60.578 -5.435 25.765 1.00 50.09 196 PHE A O 1
ATOM 1560 N N . ALA A 1 197 ? -61.607 -4.093 24.286 1.00 51.88 197 ALA A N 1
ATOM 1561 C CA . ALA A 1 197 ? -60.745 -4.417 23.167 1.00 51.88 197 ALA A CA 1
ATOM 1562 C C . ALA A 1 197 ? -59.319 -4.014 23.559 1.00 51.88 197 ALA A C 1
ATOM 1564 O O . ALA A 1 197 ? -58.999 -2.826 23.618 1.00 51.88 197 ALA A O 1
ATOM 1565 N N . GLN A 1 198 ? -58.482 -5.004 23.887 1.00 53.41 198 GLN A N 1
ATOM 1566 C CA . GLN A 1 198 ? -57.063 -4.790 24.125 1.00 53.41 198 GLN A CA 1
ATOM 1567 C C . GLN A 1 198 ? -56.529 -4.005 22.932 1.00 53.41 198 GLN A C 1
ATOM 1569 O O . GLN A 1 198 ? -56.589 -4.479 21.794 1.00 53.41 198 GLN A O 1
ATOM 1574 N N . GLY A 1 199 ? -56.077 -2.776 23.194 1.00 53.16 199 GLY A N 1
ATOM 1575 C CA . GLY A 1 199 ? -55.474 -1.928 22.181 1.00 53.16 199 GLY A CA 1
ATOM 1576 C C . GLY A 1 199 ? -54.426 -2.749 21.448 1.00 53.16 199 GLY A C 1
ATOM 1577 O O . GLY A 1 199 ? -53.504 -3.273 22.072 1.00 53.16 199 GLY A O 1
ATOM 1578 N N . VAL A 1 200 ? -54.643 -2.931 20.144 1.00 57.88 200 VAL A N 1
ATOM 1579 C CA . VAL A 1 200 ? -53.811 -3.741 19.254 1.00 57.88 200 VAL A CA 1
ATOM 1580 C C . VAL A 1 200 ? -52.348 -3.462 19.575 1.00 57.88 200 VAL A C 1
ATOM 1582 O O . VAL A 1 200 ? -51.893 -2.328 19.414 1.00 57.88 200 VAL A O 1
ATOM 1585 N N . ALA A 1 201 ? -51.632 -4.483 20.056 1.00 60.50 201 ALA A N 1
ATOM 1586 C CA . ALA A 1 201 ? -50.225 -4.356 20.402 1.00 60.50 201 ALA A CA 1
ATOM 1587 C C . ALA A 1 201 ? -49.483 -3.673 19.236 1.00 60.50 201 ALA A C 1
ATOM 1589 O O . ALA A 1 201 ? -49.642 -4.103 18.083 1.00 60.50 201 ALA A O 1
ATOM 1590 N N . PRO A 1 202 ? -48.728 -2.587 19.490 1.00 64.31 202 PRO A N 1
ATOM 1591 C CA . PRO A 1 202 ? -48.100 -1.823 18.427 1.00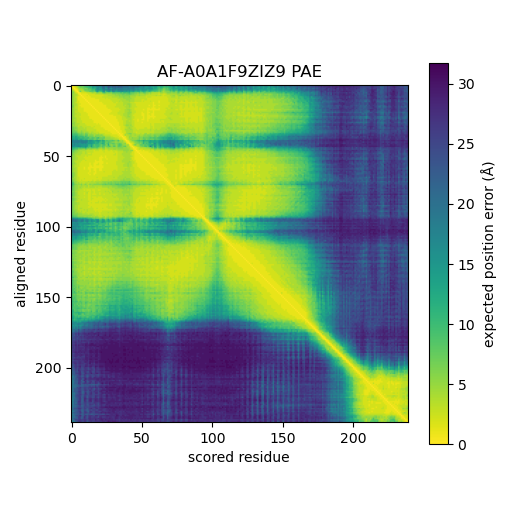 64.31 202 PRO A CA 1
ATOM 1592 C C . PRO A 1 202 ? -47.175 -2.749 17.642 1.00 64.31 202 PRO A C 1
ATOM 1594 O O . PRO A 1 202 ? -46.234 -3.328 18.186 1.00 64.31 202 PRO A O 1
ATOM 1597 N N . ARG A 1 203 ? -47.481 -2.925 16.350 1.00 73.44 203 ARG A N 1
ATOM 1598 C CA . ARG A 1 203 ? -46.679 -3.762 15.454 1.00 73.44 203 ARG A CA 1
ATOM 1599 C C . ARG A 1 203 ? -45.222 -3.288 15.519 1.00 73.44 203 ARG A C 1
ATOM 1601 O O . ARG A 1 203 ? -44.999 -2.077 15.414 1.00 73.44 203 ARG A O 1
ATOM 1608 N N . PRO A 1 204 ? -44.245 -4.201 15.658 1.00 74.62 204 PRO A N 1
ATOM 1609 C CA . PRO A 1 204 ? -42.842 -3.827 15.753 1.00 74.62 204 PRO A CA 1
ATOM 1610 C C . PRO A 1 204 ? -42.447 -2.969 14.549 1.00 74.62 204 PRO A C 1
ATOM 1612 O O . PRO A 1 204 ? -42.776 -3.278 13.399 1.00 74.62 204 PRO A O 1
ATOM 1615 N N . VAL A 1 205 ? -41.786 -1.846 14.826 1.00 75.50 205 VAL A N 1
ATOM 1616 C CA . VAL A 1 205 ? -41.313 -0.929 13.788 1.00 75.50 205 VAL A CA 1
ATOM 1617 C C . VAL A 1 205 ? -40.175 -1.627 13.029 1.00 75.50 205 VAL A C 1
ATOM 1619 O O . VAL A 1 205 ? -39.265 -2.155 13.668 1.00 75.50 205 VAL A O 1
ATOM 1622 N N . PRO A 1 206 ? -40.213 -1.681 11.684 1.00 78.50 206 PRO A N 1
ATOM 1623 C CA . PRO A 1 206 ? -39.147 -2.295 10.902 1.00 78.50 206 PRO A CA 1
ATOM 1624 C C . PRO A 1 206 ? -37.806 -1.591 11.145 1.00 78.50 206 PRO A C 1
ATOM 1626 O O . PRO A 1 206 ? -37.744 -0.374 11.332 1.00 78.50 206 PRO A O 1
ATOM 1629 N N . THR A 1 207 ? -36.726 -2.370 11.131 1.00 83.56 207 THR A N 1
ATOM 1630 C CA . THR A 1 207 ? -35.360 -1.909 11.400 1.00 83.56 207 THR A CA 1
ATOM 1631 C C . THR A 1 207 ? -34.976 -0.764 10.450 1.00 83.56 207 THR A C 1
ATOM 1633 O O . THR A 1 207 ? -35.110 -0.896 9.235 1.00 83.56 207 THR A O 1
ATOM 1636 N N . GLY A 1 208 ? -34.508 0.367 10.992 1.00 86.69 208 GLY A N 1
ATOM 1637 C CA . GLY A 1 208 ? -34.135 1.560 10.211 1.00 86.69 208 GLY A CA 1
ATOM 1638 C C . GLY A 1 208 ? -35.237 2.617 10.039 1.00 86.69 208 GLY A C 1
ATOM 1639 O O . GLY A 1 208 ? -35.035 3.604 9.326 1.00 86.69 208 GLY A O 1
ATOM 1640 N N . MET A 1 209 ? -36.389 2.452 10.694 1.00 88.12 209 MET A N 1
ATOM 1641 C CA . MET A 1 209 ? -37.418 3.489 10.806 1.00 88.12 209 MET A CA 1
ATOM 1642 C C . MET A 1 209 ? -37.601 3.920 12.263 1.00 88.12 209 MET A C 1
ATOM 1644 O O . MET A 1 209 ? -37.564 3.095 13.172 1.00 88.12 209 MET A O 1
ATOM 1648 N N . LYS A 1 210 ? -37.844 5.213 12.473 1.00 89.25 210 LYS A N 1
ATOM 1649 C CA . LYS A 1 210 ? -38.241 5.802 13.757 1.00 89.25 210 LYS A CA 1
ATOM 1650 C C . LYS A 1 210 ? -39.637 6.405 13.640 1.00 89.25 210 LYS A C 1
ATOM 1652 O O . LYS A 1 210 ? -40.055 6.804 12.554 1.00 89.25 210 LYS A O 1
ATOM 1657 N N . MET A 1 211 ? -40.385 6.431 14.735 1.00 91.38 211 MET A N 1
ATOM 1658 C CA . MET A 1 211 ? -41.711 7.047 14.775 1.00 91.38 211 MET A CA 1
ATOM 1659 C C . MET A 1 211 ? -41.568 8.488 15.276 1.00 91.38 211 MET A C 1
ATOM 1661 O O . MET A 1 211 ? -40.746 8.753 16.146 1.00 91.38 211 MET A O 1
ATOM 1665 N N . CYS A 1 212 ? -42.298 9.435 14.690 1.00 90.25 212 CYS A N 1
ATOM 1666 C CA . CYS A 1 212 ? -42.302 10.813 15.174 1.00 90.25 212 CYS A CA 1
ATOM 1667 C C . CYS A 1 212 ? -43.162 10.936 16.433 1.00 90.25 212 CYS A C 1
ATOM 1669 O O . CYS A 1 212 ? -44.355 10.659 16.370 1.00 90.25 212 CYS A O 1
ATOM 1671 N N . ASP A 1 213 ? -42.587 11.427 17.529 1.00 90.19 213 ASP A N 1
ATOM 1672 C CA . ASP A 1 213 ? -43.294 11.574 18.811 1.00 90.19 213 ASP A CA 1
ATOM 1673 C C . ASP A 1 213 ? -44.458 12.576 18.750 1.00 90.19 213 ASP A C 1
ATOM 1675 O O . ASP A 1 213 ? -45.396 12.491 19.534 1.00 90.19 213 ASP A O 1
ATOM 1679 N N . VAL A 1 214 ? -44.421 13.515 17.796 1.00 92.12 214 VAL A N 1
ATOM 1680 C CA . VAL A 1 214 ? -45.452 14.554 17.644 1.00 92.12 214 VAL A CA 1
ATOM 1681 C C . VAL A 1 214 ? -46.640 14.069 16.813 1.00 92.12 214 VAL A C 1
ATOM 1683 O O . VAL A 1 214 ? -47.782 14.344 17.155 1.00 92.12 214 VAL A O 1
ATOM 1686 N N . CYS A 1 215 ? -46.390 13.376 15.696 1.00 91.44 215 CYS A N 1
ATOM 1687 C CA . CYS A 1 215 ? -47.442 13.031 14.726 1.00 91.44 215 CYS A CA 1
ATOM 1688 C C . CYS A 1 215 ? -47.618 11.525 14.478 1.00 91.44 215 CYS A C 1
ATOM 1690 O O . CYS A 1 215 ? -48.391 11.139 13.604 1.00 91.44 215 CYS A O 1
ATOM 1692 N N . GLY A 1 216 ? -46.852 10.662 15.150 1.00 90.12 216 GLY A N 1
ATOM 1693 C CA . GLY A 1 216 ? -46.901 9.202 14.988 1.00 90.12 216 GLY A CA 1
ATOM 1694 C C . GLY A 1 216 ? -46.463 8.684 13.611 1.00 90.12 216 GLY A C 1
ATOM 1695 O O . GLY A 1 216 ? -46.491 7.481 13.353 1.00 90.12 216 GLY A O 1
ATOM 1696 N N . THR A 1 217 ? -46.049 9.565 12.695 1.00 92.69 217 THR A N 1
ATOM 1697 C CA . THR A 1 217 ? -45.679 9.172 11.331 1.00 92.69 217 THR A CA 1
ATOM 1698 C C . THR A 1 217 ? -44.296 8.518 11.329 1.00 92.69 217 THR A C 1
ATOM 1700 O O . THR A 1 217 ? -43.380 8.969 12.021 1.00 92.69 217 THR A O 1
ATOM 1703 N N . LYS A 1 218 ? -44.130 7.445 10.549 1.00 92.38 218 LYS A N 1
ATOM 1704 C CA . LYS A 1 218 ? -42.848 6.740 10.401 1.00 92.38 218 LYS A CA 1
ATOM 1705 C C . LYS A 1 218 ? -41.896 7.557 9.525 1.00 92.38 218 LYS A C 1
ATOM 1707 O O . LYS A 1 218 ? -42.275 7.983 8.437 1.00 92.38 218 LYS A O 1
ATOM 1712 N N . ALA A 1 219 ? -40.665 7.736 9.985 1.00 89.75 219 ALA A N 1
ATOM 1713 C CA . ALA A 1 219 ? -39.596 8.430 9.280 1.00 89.75 219 ALA A CA 1
ATOM 1714 C C . ALA A 1 219 ? -38.333 7.549 9.200 1.00 89.75 219 ALA A C 1
ATOM 1716 O O . ALA A 1 219 ? -38.101 6.723 10.088 1.00 89.75 219 ALA A O 1
ATOM 1717 N N . PRO A 1 220 ? -37.489 7.704 8.167 1.00 90.75 220 PRO A N 1
ATOM 1718 C CA . PRO A 1 220 ? -36.178 7.058 8.119 1.00 90.75 220 PRO A CA 1
ATOM 1719 C C . PRO A 1 220 ? -35.298 7.537 9.283 1.00 90.75 220 PRO A C 1
ATOM 1721 O O . PRO A 1 220 ? -35.317 8.723 9.619 1.00 90.75 220 PRO A O 1
ATOM 1724 N N . THR A 1 221 ? -34.474 6.665 9.871 1.00 88.44 221 THR A N 1
ATOM 1725 C CA . THR A 1 221 ? -33.567 7.059 10.975 1.00 88.44 221 THR A CA 1
ATOM 1726 C C . THR A 1 221 ? -32.595 8.181 10.595 1.00 88.44 221 THR A C 1
ATOM 1728 O O . THR A 1 221 ? -32.265 8.999 11.450 1.00 88.44 221 THR A O 1
ATOM 1731 N N . LYS A 1 222 ? -32.234 8.283 9.309 1.00 91.00 222 LYS A N 1
ATOM 1732 C CA . LYS A 1 222 ? -31.323 9.296 8.746 1.00 91.00 222 LYS A CA 1
ATOM 1733 C C . LYS A 1 222 ? -31.887 10.719 8.688 1.00 91.00 222 LYS A C 1
ATOM 1735 O O . LYS A 1 222 ? -31.107 11.658 8.553 1.00 91.00 222 LYS A O 1
ATOM 1740 N N . ASP A 1 223 ? -33.207 10.891 8.749 1.00 88.06 223 ASP A N 1
ATOM 1741 C CA . ASP A 1 223 ? -33.821 12.216 8.632 1.00 88.06 223 ASP A CA 1
ATOM 1742 C C . ASP A 1 223 ? -33.768 12.943 9.990 1.00 88.06 223 ASP A C 1
ATOM 1744 O O . ASP A 1 223 ? -34.095 12.376 11.037 1.00 88.06 223 ASP A O 1
ATOM 1748 N N . TYR A 1 224 ? -33.357 14.215 9.983 1.00 92.50 224 TYR A N 1
ATOM 1749 C CA . TYR A 1 224 ? -33.285 15.067 11.183 1.00 92.50 224 TY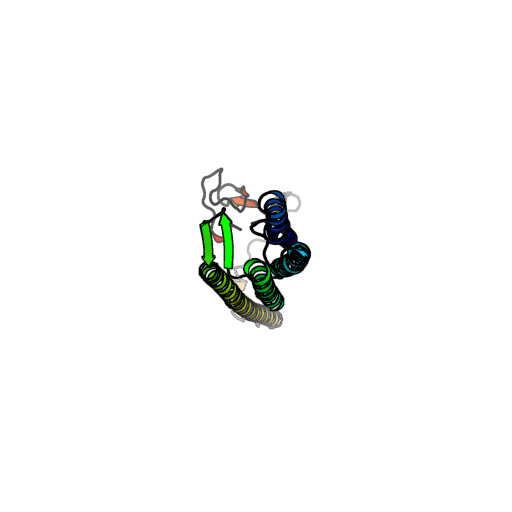R A CA 1
ATOM 1750 C C . TYR A 1 224 ? -34.597 15.800 11.482 1.00 92.50 224 TYR A C 1
ATOM 1752 O O . TYR A 1 224 ? -34.795 16.266 12.601 1.00 92.50 224 TYR A O 1
ATOM 1760 N N . VAL A 1 225 ? -35.502 15.872 10.503 1.00 94.25 225 VAL A N 1
ATOM 1761 C CA . VAL A 1 225 ? -36.777 16.590 10.596 1.00 94.25 225 VAL A CA 1
ATOM 1762 C C . VAL A 1 225 ? -37.896 15.710 10.045 1.00 94.25 225 VAL A C 1
ATOM 1764 O O . VAL A 1 225 ? -37.749 15.086 8.992 1.00 94.25 225 VAL A O 1
ATOM 1767 N N . CYS A 1 226 ? -39.023 15.641 10.752 1.00 93.44 226 CYS A N 1
ATOM 1768 C CA . CYS A 1 226 ? -40.202 14.926 10.285 1.00 93.44 226 CYS A CA 1
ATOM 1769 C C . CYS A 1 226 ? -40.811 15.644 9.074 1.00 93.44 226 CYS A C 1
ATOM 1771 O O . CYS A 1 226 ? -41.205 16.804 9.172 1.00 93.44 226 CYS A O 1
ATOM 1773 N N . ARG A 1 227 ? -40.960 14.940 7.947 1.00 94.75 227 ARG A N 1
ATOM 1774 C CA . ARG A 1 227 ? -41.538 15.511 6.716 1.00 94.75 227 ARG A CA 1
ATOM 1775 C C . ARG A 1 227 ? -43.012 15.901 6.835 1.00 94.75 227 ARG A C 1
ATOM 1777 O O . ARG A 1 227 ? -43.477 16.691 6.028 1.00 94.75 227 ARG A O 1
ATOM 1784 N N . ASN A 1 228 ? -43.734 15.329 7.800 1.00 95.12 228 ASN A N 1
ATOM 1785 C CA . ASN A 1 228 ? -45.162 15.580 7.973 1.00 95.12 228 ASN A CA 1
ATOM 1786 C C . ASN A 1 228 ? -45.418 16.812 8.856 1.00 95.12 228 ASN A C 1
ATOM 1788 O O . ASN A 1 228 ? -46.147 17.711 8.462 1.00 95.12 228 ASN A O 1
ATOM 1792 N N . CYS A 1 229 ? -44.788 16.884 10.035 1.00 93.06 229 CYS A N 1
ATOM 1793 C CA . CYS A 1 229 ? -45.062 17.942 11.018 1.00 93.06 229 CYS A CA 1
ATOM 1794 C C . CYS A 1 229 ? -43.913 18.936 11.251 1.00 93.06 229 CYS A C 1
ATOM 1796 O O . CYS A 1 229 ? -44.066 19.851 12.053 1.00 93.06 229 CYS A O 1
ATOM 1798 N N . GLY A 1 230 ? -42.748 18.757 10.620 1.00 93.25 230 GLY A N 1
ATOM 1799 C CA . GLY A 1 230 ? -41.595 19.648 10.800 1.00 93.25 230 GLY A CA 1
ATOM 1800 C C . GLY A 1 230 ? -40.878 19.526 12.152 1.00 93.25 230 GLY A C 1
ATOM 1801 O O . GLY A 1 230 ? -39.957 20.293 12.425 1.00 93.25 230 GLY A O 1
ATOM 1802 N N . ALA A 1 231 ? -41.264 18.571 13.005 1.00 92.56 231 ALA A N 1
ATOM 1803 C CA . ALA A 1 231 ? -40.604 18.343 14.288 1.00 92.56 231 ALA A CA 1
ATOM 1804 C C . ALA A 1 231 ? -39.173 17.810 14.105 1.00 92.56 231 ALA A C 1
ATOM 1806 O O . ALA A 1 231 ? -38.920 16.959 13.249 1.00 92.56 231 ALA A O 1
ATOM 1807 N N . TRP A 1 232 ? -38.245 18.287 14.935 1.00 92.69 232 TRP A N 1
ATOM 1808 C CA . TRP A 1 232 ? -36.843 17.866 14.928 1.00 92.69 232 TRP A CA 1
ATOM 1809 C C . TRP A 1 232 ? -36.644 16.588 15.741 1.00 92.69 232 TRP A C 1
ATOM 1811 O O . TRP A 1 232 ? -37.181 16.454 16.839 1.00 92.69 232 TRP A O 1
ATOM 1821 N N . PHE A 1 233 ? -35.838 15.665 15.220 1.00 91.56 233 PHE A N 1
ATOM 1822 C CA . PHE A 1 233 ? -35.471 14.446 15.936 1.00 91.56 233 PHE A CA 1
ATOM 1823 C C . PHE A 1 233 ? -34.237 14.675 16.831 1.00 91.56 233 PHE A C 1
ATOM 1825 O O . PHE A 1 233 ? -33.293 15.345 16.397 1.00 91.56 233 PHE A O 1
ATOM 1832 N N . PRO A 1 234 ? -34.184 14.095 18.049 1.00 87.50 234 PRO A N 1
ATOM 1833 C CA . PRO A 1 234 ? -32.997 14.156 18.902 1.00 87.50 234 PRO A CA 1
ATOM 1834 C C . PRO A 1 234 ? -31.784 13.545 18.190 1.00 87.50 234 PRO A C 1
ATOM 1836 O O . PRO A 1 234 ? -31.919 12.507 17.535 1.00 87.50 234 PRO A O 1
ATOM 1839 N N . LYS A 1 235 ? -30.591 14.143 18.341 1.00 81.38 235 LYS A N 1
ATOM 1840 C CA . LYS A 1 235 ? -29.349 13.664 17.693 1.00 81.38 235 LYS A CA 1
ATOM 1841 C C . LYS A 1 235 ? -29.044 12.194 17.991 1.00 81.38 235 LYS A C 1
ATOM 1843 O O . LYS A 1 235 ? -28.513 11.508 17.127 1.00 81.38 235 LYS A O 1
ATOM 1848 N N . ASP A 1 236 ? -29.452 11.713 19.159 1.00 77.69 236 ASP A N 1
ATOM 1849 C CA . ASP A 1 236 ? -29.202 10.343 19.615 1.00 77.69 236 ASP A CA 1
ATOM 1850 C C . ASP A 1 236 ? -30.070 9.293 18.894 1.00 77.69 236 ASP A C 1
ATOM 1852 O O . ASP A 1 236 ? -29.829 8.099 19.022 1.00 77.69 236 ASP A O 1
ATOM 1856 N N . THR A 1 237 ? -31.070 9.720 18.109 1.00 68.31 237 THR A N 1
ATOM 1857 C CA . THR A 1 237 ? -31.972 8.836 17.338 1.00 68.31 237 THR A CA 1
ATOM 1858 C C . THR A 1 237 ? -31.574 8.683 15.863 1.00 68.31 237 THR A C 1
ATOM 1860 O O . THR A 1 237 ? -32.323 8.100 15.072 1.00 68.31 237 THR A O 1
ATOM 1863 N N . VAL A 1 238 ? -30.433 9.252 15.463 1.00 62.97 238 VAL A N 1
ATOM 1864 C CA . VAL A 1 238 ? -29.939 9.253 14.080 1.00 62.97 238 VAL A CA 1
ATOM 1865 C C . VAL A 1 238 ? -28.714 8.336 13.986 1.00 62.97 238 VAL A C 1
ATOM 1867 O O . VAL A 1 238 ? -27.609 8.749 14.327 1.00 62.97 238 VAL A O 1
ATOM 1870 N N . GLU A 1 239 ? -28.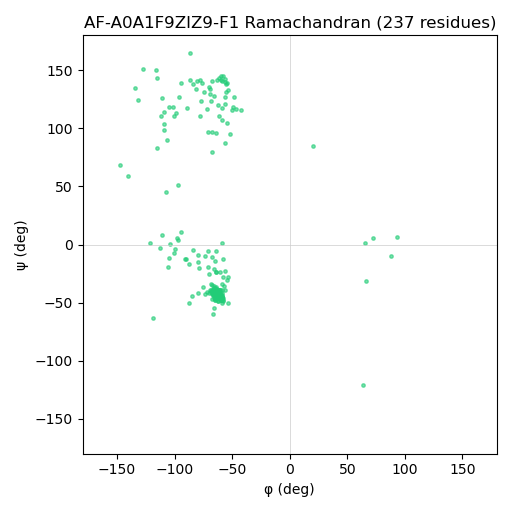923 7.098 13.525 1.00 57.34 239 GLU A N 1
ATOM 1871 C CA . GLU A 1 239 ? -27.870 6.116 13.184 1.00 57.34 239 GLU A CA 1
ATOM 1872 C C . GLU A 1 239 ? -27.519 6.103 11.685 1.00 57.34 239 GLU A C 1
ATOM 1874 O O . GLU A 1 239 ? -28.444 6.210 10.838 1.00 57.34 239 GLU A O 1
#

Nearest PDB structures (foldseek):
  1fxk-assembly1_B  TM=4.082E-01  e=2.018E+00  Methanothermobacter thermautotrophicus
  6nr8-assembly1_1  TM=3.719E-01  e=2.018E+00  Homo sapiens
  2zqm-assembly1_A  TM=2.879E-01  e=1.094E+00  Thermococcus sp. JCM 11816
  7vw7-assembly1_G  TM=2.800E-01  e=2.666E+00  Enterococcus hirae

Secondary structure (DSSP, 8-state):
-----HHHHHHHHHHHHHIIIIIHHHHHHHHHHHH-GGG--TTTTTHHHHHHHHHHHHHHHHHHHHHSPTT-HHHHHHHHHHHHHHHHHHHHHHTT-EEEEEETTEEEEEE-HHHHHHHHHHHHHHHHHHHHHHHHHHHHHHHHHHHHHHHHHHHHHHHHHHHHHHHSPPPPPPTT-GGGSS---------TTS------PPPPPPTTEEE-TTT--EEETT-SB-TTT-PBPPGGG--

Mean predicted aligned error: 14.89 Å

Solvent-accessible surface area (backbone atoms only — not comparable to full-atom values): 13888 Å² total; per-residue (Å²): 132,85,81,76,58,52,65,59,55,15,51,50,47,30,52,55,39,36,43,62,44,34,51,50,52,52,55,50,52,51,51,36,61,75,77,38,61,76,70,66,52,95,53,57,88,54,42,64,60,49,36,49,50,32,22,48,50,25,24,54,22,48,22,50,24,49,55,39,60,85,44,41,70,68,24,53,50,26,47,53,48,20,49,53,32,47,51,52,43,49,42,66,75,51,65,66,48,58,50,61,46,74,62,83,95,46,74,48,78,44,75,43,58,67,59,52,51,55,49,51,50,52,50,50,54,51,51,51,50,54,54,51,52,36,54,53,39,36,52,52,50,54,51,50,54,50,50,51,52,51,50,52,53,50,51,49,51,53,52,50,52,51,52,51,61,73,68,50,74,78,76,76,83,69,96,81,56,72,75,74,74,72,71,77,70,74,82,71,80,71,58,87,82,64,78,73,74,73,74,75,74,82,72,81,73,60,90,70,51,40,68,36,93,87,76,68,49,78,39,56,23,76,54,58,51,41,90,88,78,66,50,73,54,62,75,90,65,53,111

Radius of gyration: 35.85 Å; Cα contacts (8 Å, |Δi|>4): 191; chains: 1; bounding box: 98×32×98 Å

Foldseek 3Di:
DPDDDLLVQLVVLLVVLCCVQQVVVVVVLVCCVVPPVLQDAPLSVCLNVLSCVLSVLLSVLRSQLSSDDALDPSNLVSQVVSLVSVLVNVCSVCVRQWGWHDDDPDIDIDGCVVVVVVVVVVSVVSNVVSVVRNVVVNVVVVVVVVVVVVVVVVVVVVVVVVVVVVPDDDPDPDPDDPVVVPPPPDPPPPPPVPDPPPDPDPDDDPPQWDADPVPRDIDGLQDQADPPPRDGDDPVSRD